Protein AF-A0A132PNS5-F1 (afdb_monomer_lite)

InterPro domains:
  IPR025736 PucR C-terminal helix-turn-helix domain [PF13556] (174-232)
  IPR042070 PucR C-terminal helix-turn-helix domain superfamily [G3DSA:1.10.10.2840] (103-236)
  IPR051448 CdaR-like transcriptional regulators [PTHR33744] (55-233)

Structure (mmCIF, N/CA/C/O backbone):
data_AF-A0A132PNS5-F1
#
_entry.id   AF-A0A132PNS5-F1
#
loop_
_atom_site.group_PDB
_atom_site.id
_atom_site.type_symbol
_atom_site.label_atom_id
_atom_site.label_alt_id
_atom_site.label_comp_id
_atom_site.label_asym_id
_atom_site.label_entity_id
_atom_site.label_seq_id
_atom_site.pdbx_PDB_ins_code
_atom_site.Cartn_x
_atom_site.Cartn_y
_atom_site.Cartn_z
_atom_site.occupancy
_atom_site.B_iso_or_equiv
_atom_site.auth_seq_id
_atom_site.auth_comp_id
_atom_site.auth_asym_id
_atom_site.auth_atom_id
_atom_site.pdbx_PDB_model_num
ATOM 1 N N . MET A 1 1 ? 5.095 -9.283 -34.198 1.00 31.88 1 MET A N 1
ATOM 2 C CA . MET A 1 1 ? 5.689 -7.929 -34.307 1.00 31.88 1 MET A CA 1
ATOM 3 C C . MET A 1 1 ? 6.730 -7.633 -33.215 1.00 31.88 1 MET A C 1
ATOM 5 O O . MET A 1 1 ? 7.670 -6.919 -33.510 1.00 31.88 1 MET A O 1
ATOM 9 N N . PHE A 1 2 ? 6.640 -8.232 -32.013 1.00 29.69 2 PHE A N 1
ATOM 10 C CA . PHE A 1 2 ? 7.643 -8.101 -30.933 1.00 29.69 2 PHE A CA 1
ATOM 11 C C . PHE A 1 2 ? 8.981 -8.838 -31.169 1.00 29.69 2 PHE A C 1
ATOM 13 O O . PHE A 1 2 ? 10.016 -8.374 -30.706 1.00 29.69 2 PHE A O 1
ATOM 20 N N . SER A 1 3 ? 8.989 -9.955 -31.909 1.00 28.39 3 SER A N 1
ATOM 21 C CA . SER A 1 3 ? 10.201 -10.773 -32.121 1.00 28.39 3 SER A CA 1
ATOM 22 C C . SER A 1 3 ? 11.300 -10.053 -32.921 1.00 28.39 3 SER A C 1
ATOM 24 O O . SER A 1 3 ? 12.454 -10.109 -32.521 1.00 28.39 3 SER A O 1
ATOM 26 N N . GLY A 1 4 ? 10.958 -9.294 -33.969 1.00 27.56 4 GLY A N 1
ATOM 27 C CA . GLY A 1 4 ? 11.960 -8.614 -34.808 1.00 27.56 4 GLY A CA 1
ATOM 28 C C . GLY A 1 4 ? 12.627 -7.385 -34.173 1.00 27.56 4 GLY A C 1
ATOM 29 O O . GLY A 1 4 ? 13.600 -6.874 -34.713 1.00 27.56 4 GLY A O 1
ATOM 30 N N . GLN A 1 5 ? 12.116 -6.888 -33.040 1.00 39.88 5 GLN A N 1
ATOM 31 C CA . GLN A 1 5 ? 12.675 -5.721 -32.338 1.00 39.88 5 GLN A CA 1
ATOM 32 C C . GLN A 1 5 ? 13.496 -6.105 -31.100 1.00 39.88 5 GLN A C 1
ATOM 34 O O . GLN A 1 5 ? 14.330 -5.320 -30.656 1.00 39.88 5 GLN A O 1
ATOM 39 N N . ILE A 1 6 ? 13.334 -7.332 -30.591 1.00 35.75 6 ILE A N 1
ATOM 40 C CA . ILE A 1 6 ? 14.266 -7.931 -29.625 1.00 35.75 6 ILE A CA 1
ATOM 41 C C . ILE A 1 6 ? 15.640 -8.126 -30.284 1.00 35.75 6 ILE A C 1
ATOM 43 O O . ILE A 1 6 ? 16.659 -7.829 -29.666 1.00 35.75 6 ILE A O 1
ATOM 47 N N . ASP A 1 7 ? 15.678 -8.486 -31.570 1.00 31.28 7 ASP A N 1
ATOM 48 C CA . ASP A 1 7 ? 16.930 -8.574 -32.332 1.00 31.28 7 ASP A CA 1
ATOM 49 C C . ASP A 1 7 ? 17.660 -7.221 -32.428 1.00 31.28 7 ASP A C 1
ATOM 51 O O . ASP A 1 7 ? 18.888 -7.176 -32.389 1.00 31.28 7 ASP A O 1
ATOM 55 N N . GLN A 1 8 ? 16.934 -6.094 -32.454 1.00 33.69 8 GLN A N 1
ATOM 56 C CA . GLN A 1 8 ? 17.533 -4.750 -32.390 1.00 33.69 8 GLN A CA 1
ATOM 57 C C . GLN A 1 8 ? 18.125 -4.421 -31.012 1.00 33.69 8 GLN A C 1
ATOM 59 O O . GLN A 1 8 ? 19.121 -3.705 -30.925 1.00 33.69 8 GLN A O 1
ATOM 64 N N . ILE A 1 9 ? 17.537 -4.957 -29.942 1.00 35.25 9 ILE A N 1
ATOM 65 C CA . ILE A 1 9 ? 18.058 -4.844 -28.577 1.00 35.25 9 ILE A CA 1
ATOM 66 C C . ILE A 1 9 ? 19.344 -5.684 -28.436 1.00 35.25 9 ILE A C 1
ATOM 68 O O . ILE A 1 9 ? 20.314 -5.224 -27.833 1.00 35.25 9 ILE A O 1
ATOM 72 N N . CYS A 1 10 ? 19.398 -6.861 -29.070 1.00 32.12 10 CYS A N 1
ATOM 73 C CA . CYS A 1 10 ? 20.598 -7.697 -29.157 1.00 32.12 10 CYS A CA 1
ATOM 74 C C . CYS A 1 10 ? 21.694 -7.113 -30.067 1.00 32.12 10 CYS A C 1
ATOM 76 O O . CYS A 1 10 ? 22.868 -7.360 -29.816 1.00 32.12 10 CYS A O 1
ATOM 78 N N . ALA A 1 11 ? 21.345 -6.325 -31.088 1.00 31.30 11 ALA A N 1
ATOM 79 C CA . ALA A 1 11 ? 22.304 -5.736 -32.030 1.00 31.30 11 ALA A CA 1
ATOM 80 C C . ALA A 1 11 ? 23.113 -4.548 -31.463 1.00 31.30 11 ALA A C 1
ATOM 82 O O . ALA A 1 11 ? 24.116 -4.159 -32.057 1.00 31.30 11 ALA A O 1
ATOM 83 N N . LEU A 1 12 ? 22.701 -3.968 -30.326 1.00 37.53 12 LEU A N 1
ATOM 84 C CA . LEU A 1 12 ? 23.391 -2.844 -29.668 1.00 37.53 12 LEU A CA 1
ATOM 85 C C . LEU A 1 12 ? 24.461 -3.275 -28.648 1.00 37.53 12 LEU A C 1
ATOM 87 O O . LEU A 1 12 ? 25.254 -2.441 -28.212 1.00 37.53 12 LEU A O 1
ATOM 91 N N . GLY A 1 13 ? 24.505 -4.556 -28.276 1.00 30.52 13 GLY A N 1
ATOM 92 C CA . GLY A 1 13 ? 25.628 -5.159 -27.561 1.00 30.52 13 GLY A CA 1
ATOM 93 C C . GLY A 1 13 ? 26.430 -5.988 -28.552 1.00 30.52 13 GLY A C 1
ATOM 94 O O . GLY A 1 13 ? 25.840 -6.815 -29.239 1.00 30.52 13 GLY A O 1
ATOM 95 N N . ASN A 1 14 ? 27.742 -5.751 -28.659 1.00 29.52 14 ASN A N 1
ATOM 96 C CA . ASN A 1 14 ? 28.638 -6.502 -29.544 1.00 29.52 14 ASN A CA 1
ATOM 97 C C . ASN A 1 14 ? 28.265 -7.989 -29.554 1.00 29.52 14 ASN A C 1
ATOM 99 O O . ASN A 1 14 ? 28.372 -8.681 -28.540 1.00 29.52 14 ASN A O 1
ATOM 103 N N . GLY A 1 15 ? 27.752 -8.432 -30.705 1.00 33.50 15 GLY A N 1
ATOM 104 C CA . GLY A 1 15 ? 27.169 -9.749 -30.877 1.00 33.50 15 GLY A CA 1
ATOM 105 C C . GLY A 1 15 ? 28.114 -10.837 -30.380 1.00 33.50 15 GLY A C 1
ATOM 106 O O . GLY A 1 15 ? 29.290 -10.841 -30.736 1.00 33.50 15 GLY A O 1
ATOM 107 N N . ARG A 1 16 ? 27.538 -11.778 -29.620 1.00 29.64 16 ARG A N 1
ATOM 108 C CA . ARG A 1 16 ? 28.154 -12.931 -28.931 1.00 29.64 16 ARG A CA 1
ATOM 109 C C . ARG A 1 16 ? 28.549 -12.673 -27.473 1.00 29.64 16 ARG A C 1
ATOM 111 O O . ARG A 1 16 ? 29.729 -12.635 -27.170 1.00 29.64 16 ARG A O 1
ATOM 118 N N . GLN A 1 17 ? 27.546 -12.612 -26.585 1.00 30.83 17 GLN A N 1
ATOM 119 C CA . GLN A 1 17 ? 27.532 -13.324 -25.280 1.00 30.83 17 GLN A CA 1
ATOM 120 C C . GLN A 1 17 ? 26.362 -12.961 -24.342 1.00 30.83 17 GLN A C 1
ATOM 122 O O . GLN A 1 17 ? 26.319 -13.441 -23.219 1.00 30.83 17 GLN A O 1
ATOM 127 N N . LEU A 1 18 ? 25.353 -12.198 -24.773 1.00 31.14 18 LEU A N 1
ATOM 128 C CA . LEU A 1 18 ? 24.193 -11.885 -23.913 1.00 31.14 18 LEU A CA 1
ATOM 129 C C . LEU A 1 18 ? 23.131 -13.002 -23.821 1.00 31.14 18 LEU A C 1
ATOM 131 O O . LEU A 1 18 ? 22.147 -12.861 -23.099 1.00 31.14 18 LEU A O 1
ATOM 135 N N . ILE A 1 19 ? 23.329 -14.131 -24.510 1.00 29.39 19 ILE A N 1
ATOM 136 C CA . ILE A 1 19 ? 22.387 -15.260 -24.542 1.00 29.39 19 ILE A CA 1
ATOM 137 C C . ILE A 1 19 ? 23.065 -16.484 -23.916 1.00 29.39 19 ILE A C 1
ATOM 139 O O . ILE A 1 19 ? 23.512 -17.399 -24.600 1.00 29.39 19 ILE A O 1
ATOM 143 N N . SER A 1 20 ? 23.203 -16.463 -22.592 1.00 22.70 20 SER A N 1
ATOM 144 C CA . SER A 1 20 ? 23.669 -17.599 -21.793 1.00 22.70 20 SER A CA 1
ATOM 145 C C . SER A 1 20 ? 22.948 -17.609 -20.437 1.00 22.70 20 SER A C 1
ATOM 147 O O . SER A 1 20 ? 23.389 -17.025 -19.452 1.00 22.70 20 SER A O 1
ATOM 149 N N . THR A 1 21 ? 21.801 -18.292 -20.416 1.00 25.34 21 THR A N 1
ATOM 150 C CA . THR A 1 21 ? 21.342 -19.203 -19.344 1.00 25.34 21 THR A CA 1
ATOM 151 C C . THR A 1 21 ? 21.117 -18.738 -17.897 1.00 25.34 21 THR A C 1
ATOM 153 O O . THR A 1 21 ? 20.955 -19.603 -17.043 1.00 25.34 21 THR A O 1
ATOM 156 N N . THR A 1 22 ? 21.021 -17.445 -17.570 1.00 25.78 22 THR A N 1
ATOM 157 C CA . THR A 1 22 ? 20.238 -16.932 -16.406 1.00 25.78 22 THR A CA 1
ATOM 158 C C . THR A 1 22 ? 20.327 -15.405 -16.352 1.00 25.78 22 THR A C 1
ATOM 160 O O . THR A 1 22 ? 21.263 -14.840 -15.788 1.00 25.78 22 THR A O 1
ATOM 163 N N . CYS A 1 23 ? 19.369 -14.697 -16.950 1.00 26.50 23 CYS A N 1
ATOM 164 C CA . CYS A 1 23 ? 19.453 -13.243 -17.080 1.00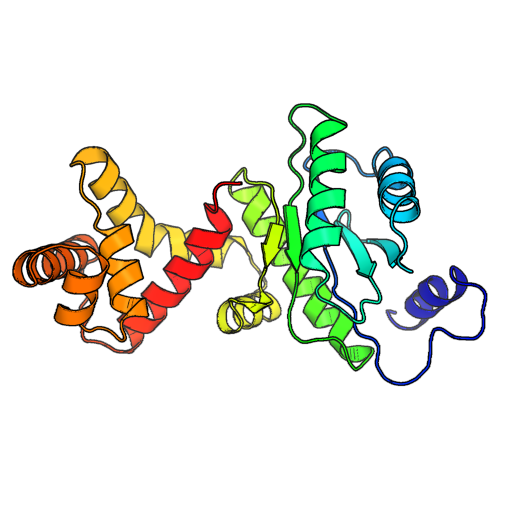 26.50 23 CYS A CA 1
ATOM 165 C C . CYS A 1 23 ? 18.912 -12.532 -15.823 1.00 26.50 23 CYS A C 1
ATOM 167 O O . CYS A 1 23 ? 17.773 -12.094 -15.784 1.00 26.50 23 CYS A O 1
ATOM 169 N N . ARG A 1 24 ? 19.729 -12.384 -14.769 1.00 28.56 24 ARG A N 1
ATOM 170 C CA . ARG A 1 24 ? 19.400 -11.578 -13.569 1.00 28.56 24 ARG A CA 1
ATOM 171 C C . ARG A 1 24 ? 19.190 -10.106 -13.932 1.00 28.56 24 ARG A C 1
ATOM 173 O O . ARG A 1 24 ? 20.102 -9.296 -13.790 1.00 28.56 24 ARG A O 1
ATOM 180 N N . SER A 1 25 ? 18.005 -9.767 -14.414 1.00 33.88 25 SER A N 1
ATOM 181 C CA . SER A 1 25 ? 17.684 -8.439 -14.915 1.00 33.88 25 SER A CA 1
ATOM 182 C C . SER A 1 25 ? 16.452 -7.886 -14.217 1.00 33.88 25 SER A C 1
ATOM 184 O O . SER A 1 25 ? 15.463 -8.585 -14.001 1.00 33.88 25 SER A O 1
ATOM 186 N N . VAL A 1 26 ? 16.554 -6.621 -13.814 1.00 33.97 26 VAL A N 1
ATOM 187 C CA . VAL A 1 26 ? 15.418 -5.805 -13.383 1.00 33.97 26 VAL A CA 1
ATOM 188 C C . VAL A 1 26 ? 15.156 -4.791 -14.476 1.00 33.97 26 VAL A C 1
ATOM 190 O O . VAL A 1 26 ? 16.106 -4.315 -15.099 1.00 33.97 26 VAL A O 1
ATOM 193 N N . VAL A 1 27 ? 13.875 -4.492 -14.694 1.00 42.28 27 VAL A N 1
ATOM 194 C CA . VAL A 1 27 ? 13.395 -3.510 -15.662 1.00 42.28 27 VAL A CA 1
ATOM 195 C C . VAL A 1 27 ? 12.979 -2.233 -14.926 1.00 42.28 27 VAL A C 1
ATOM 197 O O . VAL A 1 27 ? 11.785 -2.038 -14.702 1.00 42.28 27 VAL A O 1
ATOM 200 N N . PRO A 1 28 ? 13.896 -1.338 -14.509 1.00 41.16 28 PRO A N 1
ATOM 201 C CA . PRO A 1 28 ? 13.502 0.019 -14.172 1.00 41.16 28 PRO A CA 1
ATOM 202 C C . PRO A 1 28 ? 12.861 0.675 -15.397 1.00 41.16 28 PRO A C 1
ATOM 204 O O . PRO A 1 28 ? 13.528 1.051 -16.363 1.00 41.16 28 PRO A O 1
ATOM 207 N N . ALA A 1 29 ? 11.538 0.794 -15.345 1.0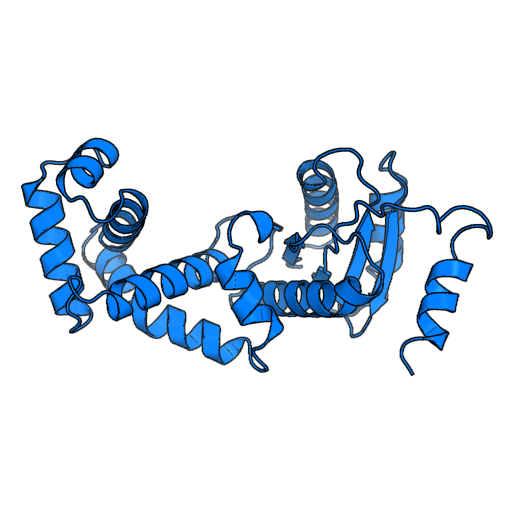0 39.66 29 ALA A N 1
ATOM 208 C CA . ALA A 1 29 ? 10.807 1.733 -16.171 1.00 39.66 29 ALA A CA 1
ATOM 209 C C . ALA A 1 29 ? 11.061 3.133 -15.600 1.00 39.66 29 ALA A C 1
ATOM 211 O O . ALA A 1 29 ? 10.885 3.297 -14.400 1.00 39.66 29 ALA A O 1
ATOM 212 N N . ALA A 1 30 ? 11.476 4.123 -16.392 1.00 42.03 30 ALA A N 1
ATOM 213 C CA . ALA A 1 30 ? 11.562 5.516 -15.952 1.00 42.03 30 ALA A CA 1
ATOM 214 C C . ALA A 1 30 ? 10.732 6.413 -16.868 1.00 42.03 30 ALA A C 1
ATOM 216 O O . ALA A 1 30 ? 10.898 6.398 -18.088 1.00 42.03 30 ALA A O 1
ATOM 217 N N . ARG A 1 31 ? 9.819 7.198 -16.298 1.00 43.69 31 ARG A N 1
ATOM 218 C CA . ARG A 1 31 ? 8.966 8.124 -17.053 1.00 43.69 31 ARG A CA 1
ATOM 219 C C . ARG A 1 31 ? 9.074 9.518 -16.440 1.00 43.69 31 ARG A C 1
ATOM 221 O O . ARG A 1 31 ? 9.103 9.655 -15.220 1.00 43.69 31 ARG A O 1
ATOM 228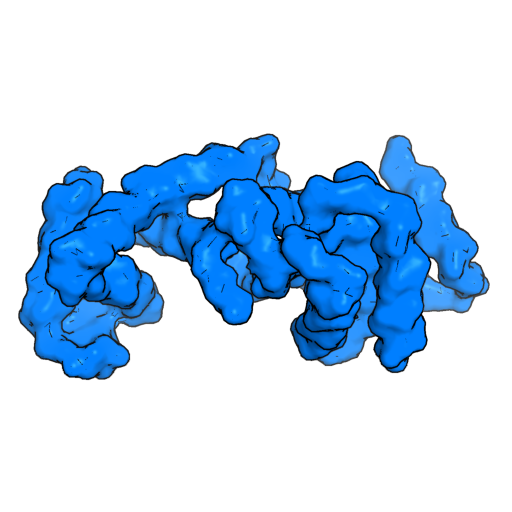 N N . ALA A 1 32 ? 9.185 10.527 -17.299 1.00 44.22 32 ALA A N 1
ATOM 229 C CA . ALA A 1 32 ? 9.287 11.938 -16.931 1.00 44.22 32 ALA A CA 1
ATOM 230 C C . ALA A 1 32 ? 8.058 12.701 -17.448 1.00 44.22 32 ALA A C 1
ATOM 232 O O . ALA A 1 32 ? 7.449 12.296 -18.441 1.00 44.22 32 ALA A O 1
ATOM 233 N N . SER A 1 33 ? 7.702 13.816 -16.802 1.00 39.62 33 SER A N 1
ATOM 234 C CA . SER A 1 33 ? 6.540 14.634 -17.190 1.00 39.62 33 SER A CA 1
ATOM 235 C C . SER A 1 33 ? 6.736 15.452 -18.483 1.00 39.62 33 SER A C 1
ATOM 237 O O . SER A 1 33 ? 5.763 15.992 -19.000 1.00 39.62 33 SER A O 1
ATOM 239 N N . MET A 1 34 ? 7.953 15.522 -19.051 1.00 40.97 34 MET A N 1
ATOM 240 C CA . MET A 1 34 ? 8.276 16.288 -20.272 1.00 40.97 34 MET A CA 1
ATOM 241 C C . MET A 1 34 ? 9.233 15.553 -21.240 1.00 40.97 34 MET A C 1
ATOM 243 O O . MET A 1 34 ? 9.978 14.664 -20.835 1.00 40.97 34 MET A O 1
ATOM 247 N N . SER A 1 35 ? 9.196 15.962 -22.521 1.00 43.62 35 SER A N 1
ATOM 248 C CA . SER A 1 35 ? 9.687 15.303 -23.760 1.00 43.62 35 SER A CA 1
ATOM 249 C C . SER A 1 35 ? 11.009 14.502 -23.720 1.00 43.62 35 SER A C 1
ATOM 251 O O . SER A 1 35 ? 11.990 14.900 -23.093 1.00 43.62 35 SER A O 1
ATOM 253 N N . SER A 1 36 ? 11.046 13.424 -24.515 1.00 45.50 36 SER A N 1
ATOM 254 C CA . SER A 1 36 ? 11.988 12.286 -24.508 1.00 45.50 36 SER A CA 1
ATOM 255 C C . SER A 1 36 ? 13.423 12.520 -25.013 1.00 45.50 36 SER A C 1
ATOM 257 O O . SER A 1 36 ? 14.316 11.742 -24.670 1.00 45.50 36 SER A O 1
ATOM 259 N N . LEU A 1 37 ? 13.684 13.555 -25.816 1.00 39.75 37 LEU A N 1
ATOM 260 C CA . LEU A 1 37 ? 14.962 13.703 -26.539 1.00 39.75 37 LEU A CA 1
ATOM 261 C C . LEU A 1 37 ? 16.151 14.117 -25.653 1.00 39.75 37 LEU A C 1
ATOM 263 O O . LEU A 1 37 ? 17.267 13.657 -25.880 1.00 39.75 37 LEU A O 1
ATOM 267 N N . ILE A 1 38 ? 15.920 14.909 -24.602 1.00 45.53 38 ILE A N 1
ATOM 268 C CA . ILE A 1 38 ? 16.980 15.459 -23.728 1.00 45.53 38 ILE A CA 1
ATOM 269 C C . ILE A 1 38 ? 17.490 14.413 -22.708 1.00 45.53 38 ILE A C 1
ATOM 271 O O . ILE A 1 38 ? 18.585 14.534 -22.165 1.00 45.53 38 ILE A O 1
ATOM 275 N N . TRP A 1 39 ? 16.722 13.345 -22.468 1.00 51.41 39 TRP A N 1
ATOM 276 C CA . TRP A 1 39 ? 16.989 12.361 -21.411 1.00 51.41 39 TRP A CA 1
ATOM 277 C C . TRP A 1 39 ? 17.909 11.207 -21.830 1.00 51.41 39 TRP A C 1
ATOM 279 O O . TRP A 1 39 ? 18.642 10.659 -21.006 1.00 51.41 39 TRP A O 1
ATOM 289 N N . SER A 1 40 ? 17.891 10.828 -23.110 1.00 50.41 40 SER A N 1
ATOM 290 C CA . SER A 1 40 ? 18.614 9.648 -23.607 1.00 50.41 40 SER A CA 1
ATOM 291 C C . SER A 1 40 ? 20.146 9.768 -23.535 1.00 50.41 40 SER A C 1
ATOM 293 O O . SER A 1 40 ? 20.824 8.748 -23.390 1.00 50.41 40 SER A O 1
ATOM 295 N N . SER A 1 41 ? 20.692 10.988 -23.603 1.00 54.88 41 SER A N 1
ATOM 296 C CA . SER A 1 41 ? 22.126 11.273 -23.458 1.00 54.88 41 SER A CA 1
ATOM 297 C C . SER A 1 41 ? 22.546 11.280 -21.988 1.00 54.88 41 SER A C 1
ATOM 299 O O . SER A 1 41 ? 23.460 10.554 -21.606 1.00 54.88 41 SER A O 1
ATOM 301 N N . GLY A 1 42 ? 21.819 12.015 -21.142 1.00 56.31 42 GLY A N 1
ATOM 302 C CA . GLY A 1 42 ? 22.126 12.130 -19.716 1.00 56.31 42 GLY A CA 1
ATOM 303 C C . GLY A 1 42 ? 21.984 10.828 -18.927 1.00 56.31 42 GLY A C 1
ATOM 304 O O . GLY A 1 42 ? 22.680 10.640 -17.931 1.00 56.31 42 GLY A O 1
ATOM 305 N N . ILE A 1 43 ? 21.125 9.907 -19.378 1.00 56.06 43 ILE A N 1
ATOM 306 C CA . ILE A 1 43 ? 20.971 8.596 -18.736 1.00 56.06 43 ILE A CA 1
ATOM 307 C C . ILE A 1 43 ? 22.020 7.605 -19.215 1.00 56.06 43 ILE A C 1
ATOM 309 O O . ILE A 1 43 ? 22.600 6.921 -18.377 1.00 56.06 43 ILE A O 1
ATOM 313 N N . ARG A 1 44 ? 22.326 7.559 -20.520 1.00 56.91 44 ARG A N 1
ATOM 314 C CA . ARG A 1 44 ? 23.457 6.753 -21.003 1.00 56.91 44 ARG A CA 1
ATOM 315 C C . ARG A 1 44 ? 24.738 7.125 -20.270 1.00 56.91 44 ARG A C 1
ATOM 317 O O . ARG A 1 44 ? 25.435 6.227 -19.834 1.00 56.91 44 ARG A O 1
ATOM 324 N N . GLU A 1 45 ? 24.964 8.414 -20.043 1.00 59.00 45 GLU A N 1
ATOM 325 C CA . GLU A 1 45 ? 26.079 8.934 -19.250 1.00 59.00 45 GLU A CA 1
ATOM 326 C C . GLU A 1 45 ? 25.985 8.555 -17.755 1.00 59.00 45 GLU A C 1
ATOM 328 O O . GLU A 1 45 ? 26.951 8.090 -17.149 1.00 59.00 45 GLU A O 1
ATOM 333 N N . ALA A 1 46 ? 24.804 8.683 -17.136 1.00 57.78 46 ALA A N 1
ATOM 334 C CA . ALA A 1 46 ? 24.610 8.300 -15.735 1.00 57.78 46 ALA A CA 1
ATOM 335 C C . ALA A 1 46 ? 24.820 6.793 -15.490 1.00 57.78 46 ALA A C 1
ATOM 337 O O . ALA A 1 46 ? 25.288 6.419 -14.408 1.00 57.78 46 ALA A O 1
ATOM 338 N N . VAL A 1 47 ? 24.482 5.963 -16.480 1.00 58.03 47 VAL A N 1
ATOM 339 C CA . VAL A 1 47 ? 24.587 4.499 -16.469 1.00 58.03 47 VAL A CA 1
ATOM 340 C C . VAL A 1 47 ? 25.978 4.029 -16.892 1.00 58.03 47 VAL A C 1
ATOM 342 O O . VAL A 1 47 ? 26.505 3.121 -16.260 1.00 58.03 47 VAL A O 1
ATOM 345 N N . SER A 1 48 ? 26.626 4.676 -17.865 1.00 56.12 48 SER A N 1
ATOM 346 C CA . SER A 1 48 ? 28.008 4.372 -18.271 1.00 56.12 48 SER A CA 1
ATOM 347 C C . SER A 1 48 ? 29.021 4.668 -17.166 1.00 56.12 48 SER A C 1
ATOM 349 O O . SER A 1 48 ? 30.080 4.057 -17.114 1.00 56.12 48 SER A O 1
ATOM 351 N N . CYS A 1 49 ? 28.695 5.578 -16.244 1.00 48.53 49 CYS A N 1
ATOM 352 C CA . CYS A 1 49 ? 29.467 5.801 -15.020 1.00 48.53 49 CYS A CA 1
ATOM 353 C C . CYS A 1 49 ? 29.193 4.763 -13.913 1.00 48.53 49 CYS A C 1
ATOM 355 O O . CYS A 1 49 ? 29.693 4.919 -12.796 1.00 48.53 49 CYS A O 1
ATOM 357 N N . SER A 1 50 ? 28.355 3.754 -14.159 1.00 54.44 50 SER A N 1
ATOM 358 C CA . SER A 1 50 ? 28.193 2.597 -13.279 1.00 54.44 50 SER A CA 1
ATOM 359 C C . SER A 1 50 ? 29.011 1.431 -13.833 1.00 54.44 50 SER A C 1
ATOM 361 O O . SER A 1 50 ? 29.073 1.227 -15.037 1.00 54.44 50 SER A O 1
ATOM 363 N N . THR A 1 51 ? 29.654 0.655 -12.965 1.00 50.41 51 THR A N 1
ATOM 364 C CA . THR A 1 51 ? 30.523 -0.476 -13.346 1.00 50.41 51 THR A CA 1
ATOM 365 C C . THR A 1 51 ? 29.767 -1.693 -13.903 1.00 50.41 51 THR A C 1
ATOM 367 O O . THR A 1 51 ? 30.337 -2.775 -13.975 1.00 50.41 51 THR A O 1
ATOM 370 N N . HIS A 1 52 ? 28.479 -1.557 -14.227 1.00 59.06 52 HIS A N 1
ATOM 371 C CA . HIS A 1 52 ? 27.595 -2.674 -14.557 1.00 59.06 52 HIS A CA 1
ATOM 372 C C . HIS A 1 52 ? 27.163 -2.610 -16.022 1.00 59.06 52 HIS A C 1
ATOM 374 O O . HIS A 1 52 ? 26.825 -1.539 -16.527 1.00 59.06 52 HIS A O 1
ATOM 380 N N . GLU A 1 53 ? 27.122 -3.768 -16.684 1.00 62.38 53 GLU A N 1
ATOM 381 C CA . GLU A 1 53 ? 26.517 -3.901 -18.008 1.00 62.38 53 GLU A CA 1
ATOM 382 C C . GLU A 1 53 ? 25.009 -3.665 -17.897 1.00 62.38 53 GLU A C 1
ATOM 384 O O . GLU A 1 53 ? 24.254 -4.474 -17.347 1.00 62.38 53 GLU A O 1
ATOM 389 N N . ALA A 1 54 ? 24.579 -2.510 -18.396 1.00 63.78 54 ALA A N 1
ATOM 390 C CA . ALA A 1 54 ? 23.188 -2.113 -18.413 1.00 63.78 54 ALA A CA 1
ATOM 391 C C . ALA A 1 54 ? 22.790 -1.680 -19.820 1.00 63.78 54 ALA A C 1
ATOM 393 O O . ALA A 1 54 ? 23.420 -0.823 -20.441 1.00 63.78 54 ALA A O 1
ATOM 394 N N . LEU A 1 55 ? 21.706 -2.266 -20.307 1.00 67.75 55 LEU A N 1
ATOM 395 C CA . LEU A 1 55 ? 21.110 -1.924 -21.584 1.00 67.75 55 LEU A CA 1
ATOM 396 C C . LEU A 1 55 ? 20.001 -0.908 -21.348 1.00 67.75 55 LEU A C 1
ATOM 398 O O . LEU A 1 55 ? 19.100 -1.153 -20.554 1.00 67.75 55 LEU A O 1
ATOM 402 N N . VAL A 1 56 ? 20.056 0.237 -22.020 1.00 68.19 56 VAL A N 1
ATOM 403 C CA . VAL A 1 56 ? 19.067 1.307 -21.847 1.00 68.19 56 VAL A CA 1
ATOM 404 C C . VAL A 1 56 ? 18.372 1.569 -23.174 1.00 68.19 56 VAL A C 1
ATOM 406 O O . VAL A 1 56 ? 19.020 1.882 -24.172 1.00 68.19 56 VAL A O 1
ATOM 409 N N . GLY A 1 57 ? 17.046 1.475 -23.170 1.00 65.00 57 GLY A N 1
ATOM 410 C CA . GLY A 1 57 ? 16.183 1.782 -24.306 1.00 65.00 57 GLY A CA 1
ATOM 411 C C . GLY A 1 57 ? 15.051 2.726 -23.914 1.00 65.00 57 GLY A C 1
ATOM 412 O O . GLY A 1 57 ? 14.730 2.887 -22.740 1.00 65.00 57 GLY A O 1
ATOM 413 N N . VAL A 1 58 ? 14.423 3.363 -24.901 1.00 63.44 58 VAL A N 1
ATOM 414 C CA . VAL A 1 58 ? 13.195 4.146 -24.705 1.00 63.44 58 VAL A CA 1
ATOM 415 C C . VAL A 1 58 ? 12.102 3.521 -25.554 1.00 63.44 58 VAL A C 1
ATOM 417 O O . VAL A 1 58 ? 12.272 3.362 -26.759 1.00 63.44 58 VAL A O 1
ATOM 420 N N . TYR A 1 59 ? 10.977 3.186 -24.932 1.00 64.38 59 TYR A N 1
ATOM 421 C CA . TYR A 1 59 ? 9.829 2.593 -25.604 1.00 64.38 59 TYR A CA 1
ATOM 422 C C . TYR A 1 59 ? 8.526 3.176 -25.048 1.00 64.38 59 TYR A C 1
ATOM 424 O O . TYR A 1 59 ? 8.346 3.290 -23.836 1.00 64.38 59 TYR A O 1
ATOM 432 N N . ALA A 1 60 ? 7.621 3.600 -25.937 1.00 65.56 60 ALA A N 1
ATOM 433 C CA . ALA A 1 60 ? 6.349 4.245 -25.582 1.00 65.56 60 ALA A CA 1
ATOM 434 C C . ALA A 1 60 ? 6.500 5.386 -24.544 1.00 65.56 60 ALA A C 1
ATOM 436 O O . ALA A 1 60 ? 5.781 5.451 -23.542 1.00 65.56 60 ALA A O 1
ATOM 437 N N . ASN A 1 61 ? 7.483 6.271 -24.765 1.00 61.78 61 ASN A N 1
ATOM 438 C CA . ASN A 1 61 ? 7.838 7.387 -23.872 1.00 61.78 61 ASN A CA 1
ATOM 439 C C . ASN A 1 61 ? 8.189 6.965 -22.429 1.00 61.78 61 ASN A C 1
ATOM 441 O O . ASN A 1 61 ? 8.119 7.764 -21.497 1.00 61.78 61 ASN A O 1
ATOM 445 N N . THR A 1 62 ? 8.548 5.696 -22.246 1.00 62.56 62 THR A N 1
ATOM 446 C CA . THR A 1 62 ? 9.029 5.136 -20.989 1.00 62.56 62 THR A CA 1
ATOM 447 C C . THR A 1 62 ? 10.421 4.589 -21.241 1.00 62.56 62 THR A C 1
ATOM 449 O O . THR A 1 62 ? 10.653 3.825 -22.177 1.00 62.56 62 THR A O 1
ATOM 452 N N . MET A 1 63 ? 11.380 5.019 -20.443 1.00 66.19 63 MET A N 1
ATOM 453 C CA . MET A 1 63 ? 12.701 4.429 -20.470 1.00 66.19 63 MET A CA 1
ATOM 454 C C . MET A 1 63 ? 12.654 3.049 -19.840 1.00 66.19 63 MET A C 1
ATOM 456 O O . MET A 1 63 ? 11.975 2.863 -18.845 1.00 66.19 63 MET A O 1
ATOM 460 N N . ILE A 1 64 ? 13.387 2.111 -20.409 1.00 69.50 64 ILE A N 1
ATOM 461 C CA . ILE A 1 64 ? 13.563 0.753 -19.921 1.00 69.50 64 ILE A CA 1
ATOM 462 C C . ILE A 1 64 ? 15.064 0.589 -19.729 1.00 69.50 64 ILE A C 1
ATOM 464 O O . ILE A 1 64 ? 15.822 0.780 -20.681 1.00 69.50 64 ILE A O 1
ATOM 468 N N . MET A 1 65 ? 15.508 0.248 -18.525 1.00 67.88 65 MET A N 1
ATOM 469 C CA . MET A 1 65 ? 16.883 -0.217 -18.328 1.00 67.88 65 MET A CA 1
ATOM 470 C C . MET A 1 65 ? 16.840 -1.706 -18.023 1.00 67.88 65 MET A C 1
ATOM 472 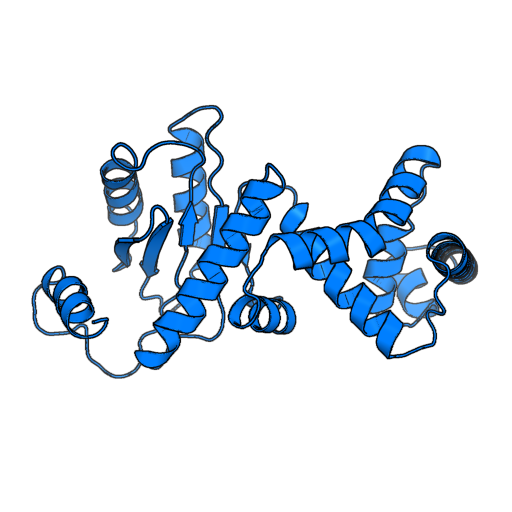O O . MET A 1 65 ? 15.949 -2.147 -17.319 1.00 67.88 65 MET A O 1
ATOM 476 N N . LEU A 1 66 ? 17.775 -2.479 -18.553 1.00 70.38 66 LEU A N 1
ATOM 477 C CA . LEU A 1 66 ? 17.997 -3.870 -18.192 1.00 70.38 66 LEU A CA 1
ATOM 478 C C . LEU A 1 66 ? 19.374 -3.920 -17.564 1.00 70.38 66 LEU A C 1
ATOM 480 O O . LEU A 1 66 ? 20.375 -3.765 -18.258 1.00 70.38 66 LEU A O 1
ATOM 484 N N . ILE A 1 67 ? 19.422 -4.058 -16.247 1.00 68.81 67 ILE A N 1
ATOM 485 C CA . ILE A 1 67 ? 20.689 -4.102 -15.518 1.00 68.81 67 ILE A CA 1
ATOM 486 C C . ILE A 1 67 ? 20.992 -5.569 -15.241 1.00 68.81 67 ILE A C 1
ATOM 488 O O . ILE A 1 67 ? 20.208 -6.224 -14.555 1.00 68.81 67 ILE A O 1
ATOM 492 N N . SER A 1 68 ? 22.105 -6.085 -15.764 1.00 64.69 68 SER A N 1
ATOM 493 C CA . SER A 1 68 ? 22.594 -7.410 -15.382 1.00 64.69 68 SER A CA 1
ATOM 494 C C . SER A 1 68 ? 23.220 -7.312 -13.990 1.00 64.69 68 SER A C 1
ATOM 496 O O . SER A 1 68 ? 24.234 -6.636 -13.806 1.00 64.69 68 SER A O 1
ATOM 498 N N . CYS A 1 69 ? 22.597 -7.925 -12.979 1.00 62.72 69 CYS A N 1
ATOM 499 C CA . CYS A 1 69 ? 23.039 -7.785 -11.588 1.00 62.72 69 CYS A CA 1
ATOM 500 C C . CYS A 1 69 ? 23.247 -9.151 -10.930 1.00 62.72 69 CYS A C 1
ATOM 502 O O . CYS A 1 69 ? 22.297 -9.896 -10.701 1.00 62.72 69 CYS A O 1
ATOM 504 N N . ALA A 1 70 ? 24.477 -9.472 -10.520 1.00 59.88 70 ALA A N 1
ATOM 505 C CA . ALA A 1 70 ? 24.702 -10.588 -9.596 1.00 59.88 70 ALA A CA 1
ATOM 506 C C . ALA A 1 70 ? 24.144 -10.297 -8.183 1.00 59.88 70 ALA A C 1
ATOM 508 O O . ALA A 1 70 ? 23.794 -11.240 -7.472 1.00 59.88 70 ALA A O 1
ATOM 509 N N . HIS A 1 71 ? 24.026 -9.009 -7.831 1.00 65.12 71 HIS A N 1
ATOM 510 C CA . HIS A 1 71 ? 23.608 -8.459 -6.536 1.00 65.12 71 HIS A CA 1
ATOM 511 C C . HIS A 1 71 ? 22.352 -7.580 -6.670 1.00 65.12 71 HIS A C 1
ATOM 513 O O . HIS A 1 71 ? 21.850 -7.380 -7.773 1.00 65.12 71 HIS A O 1
ATOM 519 N N . ASP A 1 72 ? 21.842 -7.046 -5.557 1.00 74.19 72 ASP A N 1
ATOM 520 C CA . ASP A 1 72 ? 20.654 -6.187 -5.548 1.00 74.19 72 ASP A CA 1
ATOM 521 C C . ASP A 1 72 ? 20.846 -4.904 -6.399 1.00 74.19 72 ASP A C 1
ATOM 523 O O . ASP A 1 72 ? 21.764 -4.128 -6.124 1.00 74.19 72 ASP A O 1
ATOM 527 N N . PRO A 1 73 ? 19.999 -4.643 -7.419 1.00 74.88 73 PRO A N 1
ATOM 528 C CA . PRO A 1 73 ? 20.085 -3.435 -8.247 1.00 74.88 73 PRO A CA 1
ATOM 529 C C . PRO A 1 73 ? 19.667 -2.141 -7.549 1.00 74.88 73 PRO A C 1
ATOM 531 O O . PRO A 1 73 ? 19.944 -1.061 -8.079 1.00 74.88 73 PRO A O 1
ATOM 534 N N . GLN A 1 74 ? 18.991 -2.210 -6.399 1.00 78.38 74 GLN A N 1
ATOM 535 C CA . GLN A 1 74 ? 18.422 -1.034 -5.736 1.00 78.38 74 GLN A CA 1
ATOM 536 C C . GLN A 1 74 ? 19.429 0.120 -5.533 1.00 78.38 74 GLN A C 1
ATOM 538 O O . GLN A 1 74 ? 19.099 1.248 -5.917 1.00 78.38 74 GLN A O 1
ATOM 543 N N . PRO A 1 75 ? 20.668 -0.098 -5.042 1.00 78.75 75 PRO A N 1
ATOM 544 C CA . PRO A 1 75 ? 21.634 0.988 -4.842 1.00 78.75 75 PRO A CA 1
ATOM 545 C C . PRO A 1 75 ? 22.071 1.665 -6.149 1.00 78.75 75 PRO A C 1
ATOM 547 O O . PRO A 1 75 ? 22.334 2.870 -6.179 1.00 78.75 75 PRO A O 1
ATOM 550 N N . ILE A 1 76 ? 22.149 0.899 -7.242 1.00 75.31 76 ILE A N 1
ATOM 551 C CA . ILE A 1 76 ? 22.506 1.413 -8.571 1.00 75.31 76 ILE A CA 1
ATOM 552 C C . ILE A 1 76 ? 21.375 2.304 -9.076 1.00 75.31 76 ILE A C 1
ATOM 554 O O . ILE A 1 76 ? 21.613 3.444 -9.478 1.00 75.31 76 ILE A O 1
ATOM 558 N N . VAL A 1 77 ? 20.140 1.811 -8.993 1.00 76.25 77 VAL A N 1
ATOM 559 C CA . VAL A 1 77 ? 18.954 2.534 -9.454 1.00 76.25 77 VAL A CA 1
ATOM 560 C C . VAL A 1 77 ? 18.737 3.818 -8.656 1.00 76.25 77 VAL A C 1
ATOM 562 O O . VAL A 1 77 ? 18.486 4.861 -9.253 1.00 76.25 77 VAL A O 1
ATOM 565 N N . GLN A 1 78 ? 18.933 3.797 -7.335 1.00 79.38 78 GLN A N 1
ATOM 566 C CA . GLN A 1 78 ? 18.876 5.005 -6.504 1.00 79.38 78 GLN A CA 1
ATOM 567 C C . GLN A 1 78 ? 19.918 6.051 -6.916 1.00 79.38 78 GLN A C 1
ATOM 569 O O . GLN A 1 78 ? 19.621 7.244 -6.961 1.00 79.38 78 GLN A O 1
ATOM 574 N N . ARG A 1 79 ? 21.147 5.627 -7.237 1.00 76.88 79 ARG A N 1
ATOM 575 C CA . ARG A 1 79 ? 22.206 6.540 -7.690 1.00 76.88 79 ARG A CA 1
ATOM 576 C C . ARG A 1 79 ? 21.867 7.174 -9.035 1.00 76.88 79 ARG A C 1
ATOM 578 O O . ARG A 1 79 ? 22.106 8.367 -9.217 1.00 76.88 79 ARG A O 1
ATOM 585 N N . VAL A 1 80 ? 21.328 6.384 -9.963 1.00 73.69 80 VAL A N 1
ATOM 586 C CA . VAL A 1 80 ? 20.859 6.884 -11.260 1.00 73.69 80 VAL A CA 1
ATOM 587 C C . VAL A 1 80 ? 19.724 7.879 -11.041 1.00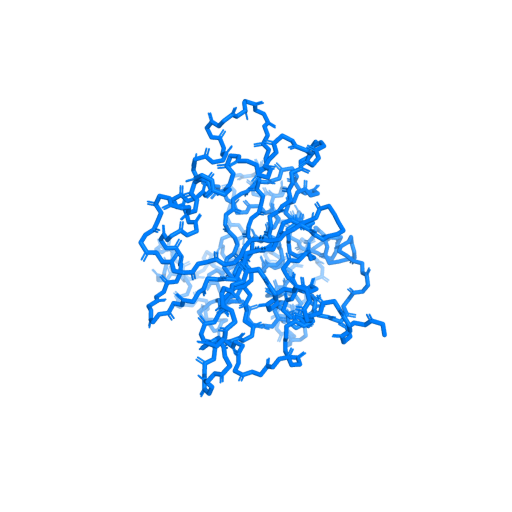 73.69 80 VAL A C 1
ATOM 589 O O . VAL A 1 80 ? 19.836 9.007 -11.500 1.00 73.69 80 VAL A O 1
ATOM 592 N N . LEU A 1 81 ? 18.702 7.525 -10.261 1.00 75.88 81 LEU A N 1
ATOM 593 C CA . LEU A 1 81 ? 17.565 8.394 -9.958 1.00 75.88 81 LEU A CA 1
ATOM 594 C C . LEU A 1 81 ? 17.996 9.755 -9.381 1.00 75.88 81 LEU A C 1
ATOM 596 O O . LEU A 1 81 ? 17.608 10.785 -9.925 1.00 75.88 81 LEU A O 1
ATOM 600 N N . LYS A 1 82 ? 18.880 9.776 -8.374 1.00 77.94 82 LYS A N 1
ATOM 601 C CA . LYS A 1 82 ? 19.396 11.031 -7.792 1.00 77.94 82 LYS A CA 1
ATOM 602 C C . LYS A 1 82 ? 20.069 11.937 -8.827 1.00 77.94 82 LYS A C 1
ATOM 604 O O . LYS A 1 82 ? 19.893 13.151 -8.800 1.00 77.94 82 LYS A O 1
ATOM 609 N N . ARG A 1 83 ? 20.832 11.356 -9.761 1.00 74.19 83 ARG A N 1
ATOM 610 C CA . ARG A 1 83 ? 21.477 12.103 -10.860 1.00 74.19 83 ARG A CA 1
ATOM 611 C C . ARG A 1 83 ? 20.472 12.648 -11.873 1.00 74.19 83 ARG A C 1
ATOM 613 O O . ARG A 1 83 ? 20.769 13.612 -12.570 1.00 74.19 83 ARG A O 1
ATOM 620 N N . LEU A 1 84 ? 19.326 11.995 -12.013 1.00 71.06 84 LEU A N 1
ATOM 621 C CA . LEU A 1 84 ? 18.266 12.401 -12.927 1.00 71.06 84 LEU A CA 1
ATOM 622 C C . LEU A 1 84 ? 17.423 13.529 -12.355 1.00 71.06 84 LEU A C 1
ATOM 624 O O . LEU A 1 84 ? 17.144 14.490 -13.067 1.00 71.06 84 LEU A O 1
ATOM 628 N N . GLU A 1 85 ? 17.110 13.454 -11.069 1.00 72.38 85 GLU A N 1
ATOM 629 C CA . GLU A 1 85 ? 16.431 14.524 -10.341 1.00 72.38 85 GLU A CA 1
ATOM 630 C C . GLU A 1 85 ? 17.287 15.801 -10.292 1.00 72.38 85 GLU A C 1
ATOM 632 O O . GLU A 1 85 ? 16.765 16.898 -10.469 1.00 72.38 85 GLU A O 1
ATOM 637 N N . SER A 1 86 ? 18.616 15.684 -10.167 1.00 71.00 86 SER A N 1
ATOM 638 C CA . SER A 1 86 ? 19.516 16.848 -10.113 1.00 71.00 86 SER A CA 1
ATOM 639 C C . SER A 1 86 ? 19.720 17.574 -11.450 1.00 71.00 86 SER A C 1
ATOM 641 O O . SER A 1 86 ? 20.300 18.656 -11.469 1.00 71.00 86 SER A O 1
ATOM 643 N N . ARG A 1 87 ? 19.322 16.984 -12.587 1.00 66.69 87 ARG A N 1
ATOM 644 C CA . ARG A 1 87 ? 19.570 17.564 -13.923 1.00 66.69 87 ARG A CA 1
ATOM 645 C C . ARG A 1 87 ? 18.536 18.608 -14.337 1.00 66.69 87 ARG A C 1
ATOM 647 O O . ARG A 1 87 ? 18.828 19.407 -15.226 1.00 66.69 87 ARG A O 1
ATOM 654 N N . LYS A 1 88 ? 17.333 18.590 -13.757 1.00 61.78 88 LYS A N 1
ATOM 655 C CA . LYS A 1 88 ? 16.280 19.546 -14.109 1.00 61.78 88 LYS A CA 1
ATOM 656 C C . LYS A 1 88 ? 15.320 19.773 -12.952 1.00 61.78 88 LYS A C 1
ATOM 658 O O . LYS A 1 88 ? 14.570 18.878 -12.565 1.00 61.78 88 LYS A O 1
ATOM 663 N N . GLU A 1 89 ? 15.304 21.007 -12.468 1.00 59.28 89 GLU A N 1
ATOM 664 C CA . GLU A 1 89 ? 14.388 21.453 -11.427 1.00 59.28 89 GLU A CA 1
ATOM 665 C C . GLU A 1 89 ? 12.927 21.241 -11.865 1.00 59.28 89 GLU A C 1
ATOM 667 O O . GLU A 1 89 ? 12.550 21.518 -13.007 1.00 59.28 89 GLU A O 1
ATOM 672 N N . GLY A 1 90 ? 12.121 20.640 -10.986 1.00 61.28 90 GLY A N 1
ATOM 673 C CA . GLY A 1 90 ? 10.712 20.317 -11.242 1.00 61.28 90 GLY A CA 1
ATOM 674 C C . GLY A 1 90 ? 10.438 19.053 -12.073 1.00 61.28 90 GLY A C 1
ATOM 675 O O . GLY A 1 90 ? 9.276 18.676 -12.226 1.00 61.28 90 GLY A O 1
ATOM 676 N N . SER A 1 91 ? 11.456 18.356 -12.594 1.00 66.19 91 SER A N 1
ATOM 677 C CA . SER A 1 91 ? 11.240 17.078 -13.289 1.00 66.19 91 SER A CA 1
ATOM 678 C C . SER A 1 91 ? 11.136 15.920 -12.299 1.00 66.19 91 SER A C 1
ATOM 680 O O . SER A 1 91 ? 12.103 15.580 -11.624 1.00 66.19 91 SER A O 1
ATOM 682 N N . ARG A 1 92 ? 9.965 15.277 -12.241 1.00 70.62 92 ARG A N 1
ATOM 683 C CA . ARG A 1 92 ? 9.757 14.055 -11.455 1.00 70.62 92 ARG A CA 1
ATOM 684 C C . ARG A 1 92 ? 10.073 12.832 -12.300 1.00 70.62 92 ARG A C 1
ATOM 686 O O . ARG A 1 92 ? 9.583 12.707 -13.423 1.00 70.62 92 ARG A O 1
ATOM 693 N N . VAL A 1 93 ? 10.873 11.933 -11.741 1.00 72.88 93 VAL A N 1
ATOM 694 C CA . VAL A 1 93 ? 11.215 10.651 -12.352 1.00 72.88 93 VAL A CA 1
ATOM 695 C C . VAL A 1 93 ? 10.756 9.560 -11.403 1.00 72.88 93 VAL A C 1
ATOM 697 O O . VAL A 1 93 ? 11.166 9.537 -10.248 1.00 72.88 93 VAL A O 1
ATOM 700 N N . ALA A 1 94 ? 9.888 8.672 -11.876 1.00 77.88 94 ALA A N 1
ATOM 701 C CA . ALA A 1 94 ? 9.499 7.475 -11.139 1.00 77.88 94 ALA A CA 1
ATOM 702 C C . ALA A 1 94 ? 10.215 6.267 -11.737 1.00 77.88 94 ALA A C 1
ATOM 704 O O . ALA A 1 94 ? 10.235 6.132 -12.960 1.00 77.88 94 ALA A O 1
ATOM 705 N N . VAL A 1 95 ? 10.764 5.398 -10.889 1.00 81.12 95 VAL A N 1
ATOM 706 C CA . VAL A 1 95 ? 11.429 4.156 -11.284 1.00 81.12 95 VAL A CA 1
ATOM 707 C C . VAL A 1 95 ? 10.823 2.971 -10.550 1.00 81.12 95 VAL A C 1
ATOM 709 O O . VAL A 1 95 ? 10.726 3.010 -9.331 1.00 81.12 95 VAL A O 1
ATOM 712 N N . ALA A 1 96 ? 10.444 1.909 -11.261 1.00 82.81 96 ALA A N 1
ATOM 713 C CA . ALA A 1 96 ? 9.892 0.695 -10.651 1.00 82.81 96 ALA A CA 1
ATOM 714 C C . ALA A 1 96 ? 10.849 -0.503 -10.772 1.00 82.81 96 ALA A C 1
ATOM 716 O O . ALA A 1 96 ? 11.246 -0.848 -11.879 1.00 82.81 96 ALA A O 1
ATOM 717 N N . LEU A 1 97 ? 11.185 -1.167 -9.662 1.00 80.88 97 LEU A N 1
ATOM 718 C CA . LEU A 1 97 ? 11.833 -2.486 -9.671 1.00 80.88 97 LEU A CA 1
ATOM 719 C C . LEU A 1 97 ? 10.747 -3.556 -9.661 1.00 80.88 97 LEU A C 1
ATOM 721 O O . LEU A 1 97 ? 9.977 -3.636 -8.706 1.00 80.88 97 LEU A O 1
ATOM 725 N N . THR A 1 98 ? 10.668 -4.370 -10.708 1.00 74.56 98 THR A N 1
ATOM 726 C CA . THR A 1 98 ? 9.586 -5.345 -10.887 1.00 74.56 98 THR A CA 1
ATOM 727 C C . THR A 1 98 ? 10.022 -6.772 -10.529 1.00 74.56 98 THR A C 1
ATOM 729 O O . THR A 1 98 ? 11.164 -7.147 -10.804 1.00 74.56 98 THR A O 1
ATOM 732 N N . PRO A 1 99 ? 9.140 -7.580 -9.910 1.00 67.12 99 PRO A N 1
ATOM 733 C CA . PRO A 1 99 ? 9.279 -9.033 -9.830 1.00 67.12 99 PRO A CA 1
ATOM 734 C C . PRO A 1 99 ? 8.549 -9.743 -10.993 1.00 67.12 99 PRO A C 1
ATOM 736 O O . PRO A 1 99 ? 7.639 -9.157 -11.584 1.00 67.12 99 PRO A O 1
ATOM 739 N N . PRO A 1 100 ? 8.818 -11.041 -11.237 1.00 60.00 100 PRO A N 1
ATOM 740 C CA . PRO A 1 100 ? 9.910 -11.847 -10.688 1.00 60.00 100 PRO A CA 1
ATOM 741 C C . PRO A 1 100 ? 11.240 -11.559 -11.399 1.00 60.00 100 PRO A C 1
ATOM 743 O O . PRO A 1 100 ? 11.290 -10.850 -12.402 1.00 60.00 100 PRO A O 1
ATOM 746 N N . ARG A 1 101 ? 12.327 -12.143 -10.883 1.00 63.56 101 ARG A N 1
ATOM 747 C CA . ARG A 1 101 ? 13.598 -12.217 -11.610 1.00 63.56 101 ARG A CA 1
ATOM 748 C C . ARG A 1 101 ? 13.344 -12.829 -12.993 1.00 63.56 101 ARG A C 1
ATOM 750 O O . ARG A 1 101 ? 12.698 -13.866 -13.098 1.00 63.56 101 ARG A O 1
ATOM 757 N N . ILE A 1 102 ? 13.833 -12.163 -14.033 1.00 66.44 102 ILE A N 1
ATOM 758 C CA . ILE A 1 102 ? 13.554 -12.539 -15.418 1.00 66.44 102 ILE A CA 1
ATOM 759 C C . ILE A 1 102 ? 14.494 -13.666 -15.843 1.00 66.44 102 ILE A C 1
ATOM 761 O O . ILE A 1 102 ? 15.573 -13.431 -16.370 1.00 66.44 102 ILE A O 1
ATOM 765 N N . ASP A 1 103 ? 14.110 -14.916 -15.622 1.00 63.62 103 ASP A N 1
ATOM 766 C CA . ASP A 1 103 ? 14.944 -16.045 -16.048 1.00 63.62 103 ASP A CA 1
ATOM 767 C C . ASP A 1 103 ? 14.671 -16.461 -17.510 1.00 63.62 103 ASP A C 1
ATOM 769 O O . ASP A 1 103 ? 15.451 -17.222 -18.088 1.00 63.62 103 ASP A O 1
ATOM 773 N N . ARG A 1 104 ? 13.612 -15.919 -18.138 1.00 65.94 104 ARG A N 1
ATOM 774 C CA . ARG A 1 104 ? 13.208 -16.203 -19.523 1.00 65.94 104 ARG A CA 1
ATOM 775 C C . ARG A 1 104 ? 12.815 -14.946 -20.293 1.00 65.94 104 ARG A C 1
ATOM 777 O O . ARG A 1 104 ? 12.342 -13.970 -19.718 1.00 65.94 104 ARG A O 1
ATOM 784 N N . ILE A 1 105 ? 12.961 -14.980 -21.620 1.00 71.25 105 ILE A N 1
ATOM 785 C CA . ILE A 1 105 ? 12.673 -13.804 -22.452 1.00 71.25 105 ILE A CA 1
ATOM 786 C C . ILE A 1 105 ? 11.175 -13.452 -22.482 1.00 71.25 105 ILE A C 1
ATOM 788 O O . ILE A 1 105 ? 10.806 -12.294 -22.655 1.00 71.25 105 ILE A O 1
ATOM 792 N N . GLU A 1 106 ? 10.307 -14.443 -22.274 1.00 72.25 106 GLU A N 1
ATOM 793 C CA . GLU A 1 106 ? 8.854 -14.260 -22.289 1.00 72.25 106 GLU A CA 1
ATOM 794 C C . GLU A 1 106 ? 8.357 -13.402 -21.110 1.00 72.25 106 GLU A C 1
ATOM 796 O O . GLU A 1 106 ? 7.389 -12.650 -21.249 1.00 72.25 106 GLU A O 1
ATOM 801 N N . ASP A 1 107 ? 9.064 -13.435 -19.976 1.00 72.56 107 ASP A N 1
ATOM 802 C CA . ASP A 1 107 ? 8.683 -12.723 -18.750 1.00 72.56 107 ASP A CA 1
ATOM 803 C C . ASP A 1 107 ? 8.950 -11.208 -18.831 1.00 72.56 107 ASP A C 1
ATOM 805 O O . ASP A 1 107 ? 8.439 -10.432 -18.011 1.00 72.56 107 ASP A O 1
ATOM 809 N N . TYR A 1 108 ? 9.712 -10.757 -19.839 1.00 74.19 108 TYR A N 1
ATOM 810 C CA . TYR A 1 108 ? 10.013 -9.339 -20.052 1.00 74.19 108 TYR A CA 1
ATOM 811 C C . TYR A 1 108 ? 8.765 -8.512 -20.321 1.00 74.19 108 TYR A C 1
ATOM 813 O O . TYR A 1 108 ? 8.663 -7.395 -19.819 1.00 74.19 108 TYR A O 1
ATOM 821 N N . ALA A 1 109 ? 7.817 -9.027 -21.107 1.00 75.56 109 ALA A N 1
ATOM 822 C CA . ALA A 1 109 ? 6.632 -8.260 -21.483 1.00 75.56 109 ALA A CA 1
ATOM 823 C C . ALA A 1 109 ? 5.764 -7.939 -20.255 1.00 75.56 109 ALA A C 1
ATOM 825 O O . ALA A 1 109 ? 5.344 -6.794 -20.076 1.00 75.56 109 ALA A O 1
ATOM 826 N N . ALA A 1 110 ? 5.552 -8.925 -19.378 1.00 75.00 110 ALA A N 1
ATOM 827 C CA . ALA A 1 110 ? 4.790 -8.754 -18.142 1.00 75.00 110 ALA A CA 1
ATOM 828 C C . ALA A 1 110 ? 5.508 -7.823 -17.148 1.00 75.00 110 ALA A C 1
ATOM 830 O O . ALA A 1 110 ? 4.883 -6.924 -16.578 1.00 75.00 110 ALA A O 1
ATOM 831 N N . ASN A 1 111 ? 6.828 -7.975 -16.988 1.00 76.31 111 ASN A N 1
ATOM 832 C CA . ASN A 1 111 ? 7.640 -7.085 -16.152 1.00 76.31 111 ASN A CA 1
ATOM 833 C C . ASN A 1 111 ? 7.620 -5.643 -16.672 1.00 76.31 111 ASN A C 1
ATOM 835 O O . ASN A 1 111 ? 7.381 -4.710 -15.907 1.00 76.31 111 ASN A O 1
ATOM 839 N N . TYR A 1 112 ? 7.787 -5.457 -17.982 1.00 77.06 112 TYR A N 1
ATOM 840 C CA . TYR A 1 112 ? 7.700 -4.149 -18.624 1.00 77.06 112 TYR A CA 1
ATOM 841 C C . TYR A 1 112 ? 6.344 -3.481 -18.362 1.00 77.06 112 TYR A C 1
ATOM 843 O O . TYR A 1 112 ? 6.301 -2.340 -17.903 1.00 77.06 112 TYR A O 1
ATOM 851 N N . GLN A 1 113 ? 5.236 -4.191 -18.601 1.00 77.44 113 GLN A N 1
ATOM 852 C CA . GLN A 1 113 ? 3.892 -3.652 -18.364 1.00 77.44 113 GLN A CA 1
ATOM 853 C C . GLN A 1 113 ? 3.683 -3.264 -16.900 1.00 77.44 113 GLN A C 1
ATOM 855 O O . GLN A 1 113 ? 3.157 -2.185 -16.623 1.00 77.44 113 GLN A O 1
ATOM 860 N N . THR A 1 114 ? 4.147 -4.106 -15.975 1.00 78.88 114 THR A N 1
ATOM 861 C CA . THR A 1 114 ? 4.101 -3.831 -14.536 1.00 78.88 114 THR A CA 1
ATOM 862 C C . THR A 1 114 ? 4.852 -2.543 -14.215 1.00 78.88 114 THR A C 1
ATOM 864 O O . THR A 1 114 ? 4.272 -1.628 -13.637 1.00 78.88 114 THR A O 1
ATOM 867 N N . GLY A 1 115 ? 6.108 -2.423 -14.655 1.00 79.56 115 GLY A N 1
ATOM 868 C CA . GLY A 1 115 ? 6.947 -1.258 -14.372 1.00 79.56 115 GLY A CA 1
ATOM 869 C C . GLY A 1 115 ? 6.375 0.038 -14.949 1.00 79.56 115 GLY A C 1
ATOM 870 O O . GLY A 1 115 ? 6.344 1.070 -14.273 1.00 79.56 115 GLY A O 1
ATOM 871 N N . VAL A 1 116 ? 5.847 -0.005 -16.175 1.00 78.12 116 VAL A N 1
ATOM 872 C CA . VAL A 1 116 ? 5.162 1.144 -16.791 1.00 78.12 116 VAL A CA 1
ATOM 873 C C . VAL A 1 116 ? 3.946 1.561 -15.972 1.00 78.12 116 VAL A C 1
ATOM 875 O O . VAL A 1 116 ? 3.782 2.744 -15.688 1.00 78.12 116 VAL A O 1
ATOM 878 N N . ARG A 1 117 ? 3.097 0.616 -15.563 1.00 80.62 117 ARG A N 1
ATOM 879 C CA . ARG A 1 117 ? 1.868 0.928 -14.819 1.00 80.62 117 ARG A CA 1
ATOM 880 C C . ARG A 1 117 ? 2.169 1.461 -13.419 1.00 80.62 117 ARG A C 1
ATOM 882 O O . ARG A 1 117 ? 1.544 2.429 -12.998 1.00 80.62 117 ARG A O 1
ATOM 889 N N . THR A 1 118 ? 3.171 0.914 -12.731 1.00 81.94 118 THR A N 1
ATOM 890 C CA . THR A 1 118 ? 3.642 1.438 -11.437 1.00 81.94 118 THR A CA 1
ATOM 891 C C . THR A 1 118 ? 4.142 2.871 -11.550 1.00 81.94 118 THR A C 1
ATOM 893 O O . THR A 1 118 ? 3.777 3.725 -10.745 1.00 81.94 118 THR A O 1
ATOM 896 N N . THR A 1 119 ? 4.971 3.155 -12.554 1.00 79.38 119 THR A N 1
ATOM 897 C CA . THR A 1 119 ? 5.519 4.504 -12.746 1.00 79.38 119 THR A CA 1
ATOM 898 C C . THR A 1 119 ? 4.449 5.498 -13.179 1.00 79.38 119 THR A C 1
ATOM 900 O O . THR A 1 119 ? 4.463 6.634 -12.716 1.00 79.38 119 THR A O 1
ATOM 903 N N . GLN A 1 120 ? 3.478 5.077 -13.995 1.00 78.12 120 GLN A N 1
ATOM 904 C CA . GLN A 1 120 ? 2.304 5.885 -14.332 1.00 78.12 120 GLN A CA 1
ATOM 905 C C . GLN A 1 120 ? 1.483 6.241 -13.091 1.00 78.12 120 GLN A C 1
ATOM 907 O O . GLN A 1 120 ? 1.229 7.423 -12.878 1.00 78.12 120 GLN A O 1
ATOM 912 N N . LEU A 1 121 ? 1.135 5.254 -12.255 1.00 80.00 121 LEU A N 1
ATOM 913 C CA . LEU A 1 121 ? 0.427 5.482 -10.990 1.00 80.00 121 LEU A CA 1
ATOM 914 C C . LEU A 1 121 ? 1.148 6.505 -10.117 1.00 80.00 121 LEU A C 1
ATOM 916 O O . LEU A 1 121 ? 0.536 7.446 -9.619 1.00 80.00 121 LEU A O 1
ATOM 920 N N . ARG A 1 122 ? 2.465 6.339 -9.966 1.00 83.00 122 ARG A N 1
ATOM 921 C CA . ARG A 1 122 ? 3.273 7.235 -9.146 1.00 83.00 122 ARG A CA 1
ATOM 922 C C . ARG A 1 122 ? 3.261 8.670 -9.669 1.00 83.00 122 ARG A C 1
ATOM 924 O O . ARG A 1 122 ? 3.087 9.602 -8.892 1.00 83.00 122 ARG A O 1
ATOM 931 N N . LEU A 1 123 ? 3.436 8.847 -10.976 1.00 77.31 123 LEU A N 1
ATOM 932 C CA . LEU A 1 123 ? 3.455 10.171 -11.599 1.00 77.31 123 LEU A CA 1
ATOM 933 C C . LEU A 1 123 ? 2.075 10.842 -11.581 1.00 77.31 123 LEU A C 1
ATOM 935 O O . LEU A 1 123 ? 2.005 12.058 -11.439 1.00 77.31 123 LEU A O 1
ATOM 939 N N . MET A 1 124 ? 0.987 10.071 -11.695 1.00 79.25 124 MET A N 1
ATOM 940 C CA . MET A 1 124 ? -0.395 10.566 -11.574 1.00 79.25 124 MET A CA 1
ATOM 941 C C . MET A 1 124 ? -0.721 11.098 -10.176 1.00 79.25 124 MET A C 1
ATOM 943 O O . MET A 1 124 ? -1.585 11.962 -10.042 1.00 79.25 124 MET A O 1
ATOM 947 N N . ALA A 1 125 ? -0.043 10.580 -9.151 1.00 77.69 125 ALA A N 1
ATOM 948 C CA . ALA A 1 125 ? -0.108 11.072 -7.778 1.00 77.69 125 ALA A CA 1
ATOM 949 C C . ALA A 1 125 ? 0.874 12.225 -7.517 1.00 77.69 125 ALA A C 1
ATOM 951 O O . ALA A 1 125 ? 1.237 12.481 -6.372 1.00 77.69 125 ALA A O 1
ATOM 952 N N . ASP A 1 126 ? 1.367 12.881 -8.573 1.00 76.12 126 ASP A N 1
ATOM 953 C CA . ASP A 1 126 ? 2.357 13.947 -8.462 1.00 76.12 126 ASP A CA 1
ATOM 954 C C . ASP A 1 126 ? 3.644 13.513 -7.719 1.00 76.12 126 ASP A C 1
ATOM 956 O O . ASP A 1 126 ? 4.371 14.321 -7.140 1.00 76.12 126 ASP A O 1
ATOM 960 N N . GLY A 1 127 ? 3.966 12.217 -7.760 1.00 74.31 127 GLY A N 1
ATOM 961 C CA . GLY A 1 127 ? 5.130 11.625 -7.111 1.00 74.31 127 GLY A CA 1
ATOM 962 C C . GLY A 1 127 ? 6.279 11.312 -8.075 1.00 74.31 127 GLY A C 1
ATOM 963 O O . GLY A 1 127 ? 6.090 11.133 -9.275 1.00 74.31 127 GLY A O 1
ATOM 964 N N . GLY A 1 128 ? 7.496 11.212 -7.537 1.00 80.19 128 GLY A N 1
ATOM 965 C CA . GLY A 1 128 ? 8.678 10.620 -8.188 1.00 80.19 128 GLY A CA 1
ATOM 966 C C . GLY A 1 128 ? 9.270 9.519 -7.305 1.00 80.19 128 GLY A C 1
ATOM 967 O O . GLY A 1 128 ? 8.626 9.108 -6.342 1.00 80.19 128 GLY A O 1
ATOM 968 N N . GLY A 1 129 ? 10.474 9.036 -7.580 1.00 80.19 129 GLY A N 1
ATOM 969 C CA . GLY A 1 129 ? 11.160 8.119 -6.670 1.00 80.19 129 GLY A CA 1
ATOM 970 C C . GLY A 1 129 ? 11.281 6.681 -7.160 1.00 80.19 129 GLY A C 1
ATOM 971 O O . GLY A 1 129 ? 10.863 6.330 -8.262 1.00 80.19 129 GLY A O 1
ATOM 972 N N . LEU A 1 130 ? 11.853 5.838 -6.302 1.00 81.12 130 LEU A N 1
ATOM 973 C CA . LEU A 1 130 ? 11.992 4.404 -6.525 1.00 81.12 130 LEU A CA 1
ATOM 974 C C . LEU A 1 130 ? 10.843 3.638 -5.861 1.00 81.12 130 LEU A C 1
ATOM 976 O O . LEU A 1 130 ? 10.636 3.760 -4.658 1.00 81.12 130 LEU A O 1
ATOM 980 N N . ILE A 1 131 ? 10.159 2.796 -6.631 1.00 83.19 131 ILE A N 1
ATOM 981 C CA . ILE A 1 131 ? 9.154 1.849 -6.158 1.00 83.19 131 ILE A CA 1
ATOM 982 C C . ILE A 1 131 ? 9.733 0.449 -6.303 1.00 83.19 131 ILE A C 1
ATOM 984 O O . ILE A 1 131 ? 9.952 -0.023 -7.418 1.00 83.19 131 ILE A O 1
ATOM 988 N N . ASP A 1 132 ? 9.973 -0.232 -5.190 1.00 82.00 132 ASP A N 1
ATOM 989 C CA . ASP A 1 132 ? 10.402 -1.626 -5.214 1.00 82.00 132 ASP A CA 1
ATOM 990 C C . ASP A 1 132 ? 9.195 -2.558 -5.082 1.00 82.00 132 ASP A C 1
ATOM 992 O O . ASP A 1 132 ? 8.704 -2.798 -3.985 1.00 82.00 132 ASP A O 1
ATOM 996 N N . LEU A 1 133 ? 8.701 -3.093 -6.201 1.00 75.69 133 LEU A N 1
ATOM 997 C CA . LEU A 1 133 ? 7.576 -4.030 -6.187 1.00 75.69 133 LEU A CA 1
ATOM 998 C C . LEU A 1 133 ? 7.969 -5.442 -5.755 1.00 75.69 133 LEU A C 1
ATOM 1000 O O . LEU A 1 133 ? 7.084 -6.274 -5.556 1.00 75.69 133 LEU A O 1
ATOM 1004 N N . ARG A 1 134 ? 9.261 -5.747 -5.584 1.00 75.44 134 ARG A N 1
ATOM 1005 C CA . ARG A 1 134 ? 9.694 -7.068 -5.096 1.00 75.44 134 ARG A CA 1
ATOM 1006 C C . ARG A 1 134 ? 9.197 -7.331 -3.672 1.00 75.44 134 ARG A C 1
ATOM 1008 O O . ARG A 1 134 ? 9.035 -8.484 -3.290 1.00 75.44 134 ARG A O 1
ATOM 1015 N N . THR A 1 135 ? 8.904 -6.273 -2.916 1.00 72.25 135 THR A N 1
ATOM 1016 C CA . THR A 1 135 ? 8.300 -6.340 -1.578 1.00 72.25 135 THR A CA 1
ATOM 1017 C C . THR A 1 135 ? 6.763 -6.367 -1.611 1.00 72.25 135 THR A C 1
ATOM 1019 O O . THR A 1 135 ? 6.142 -6.593 -0.575 1.00 72.25 135 THR A O 1
ATOM 1022 N N . LEU A 1 136 ? 6.140 -6.197 -2.789 1.00 72.00 136 LEU A N 1
ATOM 1023 C CA . LEU A 1 136 ? 4.687 -6.090 -2.997 1.00 72.00 136 LEU A CA 1
ATOM 1024 C C . LEU A 1 136 ? 4.170 -7.038 -4.116 1.00 72.00 136 LEU A C 1
ATOM 1026 O O . LEU A 1 136 ? 3.566 -6.578 -5.092 1.00 72.00 136 LEU A O 1
ATOM 1030 N N . PRO A 1 137 ? 4.358 -8.369 -4.004 1.00 67.38 137 PRO A N 1
ATOM 1031 C CA . PRO A 1 137 ? 4.108 -9.318 -5.098 1.00 67.38 137 PRO A CA 1
ATOM 1032 C C . PRO A 1 137 ? 2.632 -9.468 -5.509 1.00 67.38 137 PRO A C 1
ATOM 1034 O O . PRO A 1 137 ? 2.338 -9.740 -6.668 1.00 67.38 137 PRO A O 1
ATOM 1037 N N . LEU A 1 138 ? 1.670 -9.275 -4.599 1.00 70.38 138 LEU A N 1
ATOM 1038 C CA . LEU A 1 138 ? 0.246 -9.279 -4.981 1.00 70.38 138 LEU A CA 1
ATOM 1039 C C . LEU A 1 138 ? -0.134 -8.015 -5.759 1.00 70.38 138 LEU A C 1
ATOM 1041 O O . LEU A 1 138 ? -0.913 -8.067 -6.709 1.00 70.38 138 LEU A O 1
ATOM 1045 N N . THR A 1 139 ? 0.456 -6.880 -5.389 1.00 69.44 139 THR A N 1
ATOM 1046 C CA . THR A 1 139 ? 0.230 -5.604 -6.069 1.00 69.44 139 THR A CA 1
ATOM 1047 C C . THR A 1 139 ? 0.798 -5.637 -7.486 1.00 69.44 139 THR A C 1
ATOM 1049 O O . THR A 1 139 ? 0.157 -5.136 -8.409 1.00 69.44 139 THR A O 1
ATOM 1052 N N . SER A 1 140 ? 1.953 -6.281 -7.698 1.00 66.94 140 SER A N 1
ATOM 1053 C CA . SER A 1 140 ? 2.499 -6.461 -9.047 1.00 66.94 140 SER A CA 1
ATOM 1054 C C . SER A 1 140 ? 1.581 -7.311 -9.934 1.00 66.94 140 SER A C 1
ATOM 1056 O O . SER A 1 140 ? 1.356 -6.935 -11.079 1.00 66.94 140 SER A O 1
ATOM 1058 N N . LEU A 1 141 ? 0.968 -8.384 -9.415 1.00 66.25 141 LEU A N 1
ATOM 1059 C CA . LEU A 1 141 ? 0.010 -9.204 -10.176 1.00 66.25 141 LEU A CA 1
ATOM 1060 C C . LEU A 1 141 ? -1.223 -8.414 -10.629 1.00 66.25 141 LEU A C 1
ATOM 1062 O O . LEU A 1 141 ? -1.665 -8.558 -11.772 1.00 66.25 141 LEU A O 1
ATOM 1066 N N . LEU A 1 142 ? -1.760 -7.550 -9.764 1.00 71.38 142 LEU A N 1
ATOM 1067 C CA . LEU A 1 142 ? -2.857 -6.658 -10.143 1.00 71.38 142 LEU A CA 1
ATOM 1068 C C . LEU A 1 142 ? -2.428 -5.725 -11.276 1.00 71.38 142 LEU A C 1
ATOM 1070 O O . LEU A 1 142 ? -3.185 -5.528 -12.225 1.00 71.38 142 LEU A O 1
ATOM 1074 N N . LEU A 1 143 ? -1.199 -5.211 -11.222 1.00 71.19 143 LEU A N 1
ATOM 1075 C CA . LEU A 1 143 ? -0.637 -4.334 -12.244 1.00 71.19 143 LEU A CA 1
ATOM 1076 C C . LEU A 1 143 ? -0.292 -5.048 -13.552 1.00 71.19 143 LEU A C 1
ATOM 1078 O O . LEU A 1 143 ? -0.229 -4.366 -14.562 1.00 71.19 143 LEU A O 1
ATOM 1082 N N . VAL A 1 144 ? -0.116 -6.372 -13.597 1.00 68.94 144 VAL A N 1
ATOM 1083 C CA . VAL A 1 144 ? 0.067 -7.129 -14.859 1.00 68.94 144 VAL A CA 1
ATOM 1084 C C . VAL A 1 144 ? -1.245 -7.246 -15.642 1.00 68.94 144 VAL A C 1
ATOM 1086 O O . VAL A 1 144 ? -1.244 -7.174 -16.871 1.00 68.94 144 VAL A O 1
ATOM 1089 N N . ASN A 1 145 ? -2.379 -7.361 -14.950 1.00 63.28 145 ASN A N 1
ATOM 1090 C CA . ASN A 1 145 ? -3.663 -7.701 -15.575 1.00 63.28 145 ASN A CA 1
ATOM 1091 C C . ASN A 1 145 ? -4.641 -6.526 -15.710 1.00 63.28 145 ASN A C 1
ATOM 1093 O O . ASN A 1 145 ? -5.623 -6.626 -16.443 1.00 63.28 145 ASN A O 1
ATOM 1097 N N . SER A 1 146 ? -4.398 -5.406 -15.030 1.00 57.44 146 SER A N 1
ATOM 1098 C CA . SER A 1 146 ? -5.297 -4.250 -15.076 1.00 57.44 146 SER A CA 1
ATOM 1099 C C . SER A 1 146 ? -4.992 -3.333 -16.262 1.00 57.44 146 SER A C 1
ATOM 1101 O O . SER A 1 146 ? -3.874 -2.865 -16.457 1.00 57.44 146 SER A O 1
ATOM 1103 N N . THR A 1 147 ? -6.011 -3.035 -17.066 1.00 58.03 147 THR A N 1
ATOM 1104 C CA . THR A 1 147 ? -5.911 -2.083 -18.180 1.00 58.03 147 THR A CA 1
ATOM 1105 C C . THR A 1 147 ? -5.885 -0.623 -17.728 1.00 58.03 147 THR A C 1
ATOM 1107 O O . THR A 1 147 ? -5.550 0.230 -18.546 1.00 58.03 147 THR A O 1
ATOM 1110 N N . VAL A 1 148 ? -6.190 -0.302 -16.461 1.00 62.56 148 VAL A N 1
ATOM 1111 C CA . VAL A 1 148 ? -6.339 1.098 -16.035 1.00 62.56 148 VAL A CA 1
ATOM 1112 C C . VAL A 1 148 ? -5.743 1.363 -14.640 1.00 62.56 148 VAL A C 1
ATOM 1114 O O . VAL A 1 148 ? -6.398 1.094 -13.632 1.00 62.56 148 VAL A O 1
ATOM 1117 N N . PRO A 1 149 ? -4.536 1.959 -14.565 1.00 68.75 149 PRO A N 1
ATOM 1118 C CA . PRO A 1 149 ? -3.980 2.580 -13.358 1.00 68.75 149 PRO A CA 1
ATOM 1119 C C . PRO A 1 149 ? -4.999 3.397 -12.537 1.00 68.75 149 PRO A C 1
ATOM 1121 O O . PRO A 1 149 ? -5.082 3.244 -11.321 1.00 68.75 149 PRO A O 1
ATOM 1124 N N . ASP A 1 150 ? -5.862 4.185 -13.184 1.00 74.38 150 ASP A N 1
ATOM 1125 C CA . ASP A 1 150 ? -6.853 5.016 -12.483 1.00 74.38 150 ASP A CA 1
ATOM 1126 C C . ASP A 1 150 ? -7.855 4.225 -11.631 1.00 74.38 150 ASP A C 1
ATOM 1128 O O . ASP A 1 150 ? -8.324 4.733 -10.615 1.00 74.38 150 ASP A O 1
ATOM 1132 N N . GLN A 1 151 ? -8.191 2.983 -11.998 1.00 79.50 151 GLN A N 1
ATOM 1133 C CA . GLN A 1 151 ? -9.111 2.168 -11.195 1.00 79.50 151 GLN A CA 1
ATOM 1134 C C . GLN A 1 151 ? -8.478 1.759 -9.865 1.00 79.50 151 GLN A C 1
ATOM 1136 O O . GLN A 1 151 ? -9.124 1.855 -8.825 1.00 79.50 151 GLN A O 1
ATOM 1141 N N . LEU A 1 152 ? -7.204 1.353 -9.890 1.00 81.00 152 LEU A N 1
ATOM 1142 C CA . LEU A 1 152 ? -6.457 1.018 -8.677 1.00 81.00 152 LEU A CA 1
ATOM 1143 C C . LEU A 1 152 ? -6.259 2.248 -7.794 1.00 81.00 152 LEU A C 1
ATOM 1145 O O . LEU A 1 152 ? -6.422 2.158 -6.579 1.00 81.00 152 LEU A O 1
ATOM 1149 N N . ARG A 1 153 ? -5.965 3.401 -8.407 1.00 83.62 153 ARG A N 1
ATOM 1150 C CA . ARG A 1 153 ? -5.875 4.677 -7.696 1.00 83.62 153 ARG A CA 1
ATOM 1151 C C . ARG A 1 153 ? -7.181 5.000 -6.967 1.00 83.62 153 ARG A C 1
ATOM 1153 O O . ARG A 1 153 ? -7.162 5.156 -5.751 1.00 83.62 153 ARG A O 1
ATOM 1160 N N . ARG A 1 154 ? -8.308 5.020 -7.687 1.00 85.38 154 ARG A N 1
ATOM 1161 C CA . ARG A 1 154 ? -9.632 5.314 -7.112 1.00 85.38 154 ARG A CA 1
ATOM 1162 C C . ARG A 1 154 ? -10.028 4.323 -6.023 1.00 85.38 154 ARG A C 1
ATOM 1164 O O . ARG A 1 154 ? -10.614 4.719 -5.024 1.00 85.38 154 ARG A O 1
ATOM 1171 N N . PHE A 1 155 ? -9.701 3.044 -6.205 1.00 88.06 155 PHE A N 1
ATOM 1172 C CA . PHE A 1 155 ? -9.924 2.012 -5.196 1.00 88.06 155 PHE A CA 1
ATOM 1173 C C . PHE A 1 155 ? -9.162 2.308 -3.895 1.00 88.06 155 PHE A C 1
ATOM 1175 O O . PHE A 1 155 ? -9.743 2.240 -2.812 1.00 88.06 155 PHE A O 1
ATOM 1182 N N . ALA A 1 156 ? -7.881 2.674 -3.994 1.00 90.38 156 ALA A N 1
ATOM 1183 C CA . ALA A 1 156 ? -7.071 3.033 -2.834 1.00 90.38 156 ALA A CA 1
ATOM 1184 C C . ALA A 1 156 ? -7.566 4.321 -2.161 1.00 90.38 156 ALA A C 1
ATOM 1186 O O . ALA A 1 156 ? -7.733 4.343 -0.942 1.00 90.38 156 ALA A O 1
ATOM 1187 N N . GLU A 1 157 ? -7.856 5.362 -2.948 1.00 91.19 157 GLU A N 1
ATOM 1188 C CA . GLU A 1 157 ? -8.428 6.628 -2.469 1.00 91.19 157 GLU A CA 1
ATOM 1189 C C . GLU A 1 157 ? -9.735 6.386 -1.705 1.00 91.19 157 GLU A C 1
ATOM 1191 O O . GLU A 1 157 ? -9.858 6.781 -0.550 1.00 91.19 157 GLU A O 1
ATOM 1196 N N . GLN A 1 158 ? -10.662 5.608 -2.267 1.00 92.69 158 GLN A N 1
ATOM 1197 C CA . GLN A 1 158 ? -11.946 5.310 -1.632 1.00 92.69 158 GLN A CA 1
ATOM 1198 C C . GLN A 1 158 ? -11.816 4.651 -0.246 1.00 92.69 158 GLN A C 1
ATOM 1200 O O . GLN A 1 158 ? -12.674 4.862 0.614 1.00 92.69 158 GLN A O 1
ATOM 1205 N N . LEU A 1 159 ? -10.782 3.835 -0.025 1.00 93.75 159 LEU A N 1
ATOM 1206 C CA . LEU A 1 159 ? -10.618 3.060 1.208 1.00 93.75 159 LEU A CA 1
ATOM 1207 C C . LEU A 1 159 ? -9.668 3.698 2.228 1.00 93.75 159 LEU A C 1
ATOM 1209 O O . LEU A 1 159 ? -9.821 3.442 3.422 1.00 93.75 159 LEU A O 1
ATOM 1213 N N . VAL A 1 160 ? -8.698 4.506 1.794 1.00 95.12 160 VAL A N 1
ATOM 1214 C CA . VAL A 1 160 ? -7.655 5.054 2.680 1.00 95.12 160 VAL A CA 1
ATOM 1215 C C . VAL A 1 160 ? -7.810 6.559 2.901 1.00 95.12 160 VAL A C 1
ATOM 1217 O O . VAL A 1 160 ? -7.619 7.024 4.026 1.00 95.12 160 VAL A O 1
ATOM 1220 N N . GLU A 1 161 ? -8.242 7.322 1.895 1.00 94.25 161 GLU A N 1
ATOM 1221 C CA . GLU A 1 161 ? -8.390 8.781 1.997 1.00 94.25 161 GLU A CA 1
ATOM 1222 C C . GLU A 1 161 ? -9.352 9.237 3.113 1.00 94.25 161 GLU A C 1
ATOM 1224 O O . GLU A 1 161 ? -9.033 10.216 3.795 1.00 94.25 161 GLU A O 1
ATOM 1229 N N . PRO A 1 162 ? -10.479 8.546 3.407 1.00 96.00 162 PRO A N 1
ATOM 1230 C CA . PRO A 1 162 ? -11.332 8.910 4.540 1.00 96.00 162 PRO A CA 1
ATOM 1231 C C . PRO A 1 162 ? -10.621 8.816 5.896 1.00 96.00 162 PRO A C 1
ATOM 1233 O O . PRO A 1 162 ? -10.912 9.606 6.800 1.00 96.00 162 PRO A O 1
ATOM 1236 N N . LEU A 1 163 ? -9.700 7.856 6.044 1.00 95.94 163 LEU A N 1
ATOM 1237 C CA . LEU A 1 163 ? -8.902 7.675 7.257 1.00 95.94 163 LEU A CA 1
ATOM 1238 C C . LEU A 1 163 ? -7.811 8.741 7.348 1.00 95.94 163 LEU A C 1
ATOM 1240 O O . LEU A 1 163 ? -7.699 9.392 8.382 1.00 95.94 163 LEU A O 1
ATOM 1244 N N . GLU A 1 164 ? -7.085 8.978 6.254 1.00 94.25 164 GLU A N 1
ATOM 1245 C CA . GLU A 1 164 ? -6.060 10.026 6.164 1.00 94.25 164 GLU A CA 1
ATOM 1246 C C . GLU A 1 164 ? -6.662 11.413 6.457 1.00 94.25 164 GLU A C 1
ATOM 1248 O O . GLU A 1 164 ? -6.159 12.173 7.282 1.00 94.25 164 GLU A O 1
ATOM 1253 N N . SER A 1 165 ? -7.821 11.714 5.866 1.00 93.25 165 SER A N 1
ATOM 1254 C CA . SER A 1 165 ? -8.561 12.958 6.105 1.00 93.25 165 SER A CA 1
ATOM 1255 C C . SER A 1 165 ? -9.042 13.095 7.550 1.00 93.25 165 SER A C 1
ATOM 1257 O O . SER A 1 165 ? -9.257 14.207 8.039 1.00 93.25 165 SER A O 1
ATOM 1259 N N . HIS A 1 166 ? -9.316 11.984 8.236 1.00 94.12 166 HIS A N 1
ATOM 1260 C CA . HIS A 1 166 ? -9.656 12.008 9.657 1.00 94.12 166 HIS A CA 1
ATOM 1261 C C . HIS A 1 166 ? -8.410 12.271 10.507 1.00 94.12 166 HIS A C 1
ATOM 1263 O O . HIS A 1 166 ? -8.465 13.128 11.390 1.00 94.12 166 HIS A O 1
ATOM 1269 N N . ASP A 1 167 ? -7.304 11.587 10.210 1.00 94.06 167 ASP A N 1
ATOM 1270 C CA . ASP A 1 167 ? -6.012 11.756 10.878 1.00 94.06 167 ASP A CA 1
ATOM 1271 C C . ASP A 1 167 ? -5.527 13.206 10.801 1.00 94.06 167 ASP A C 1
ATOM 1273 O O . ASP A 1 167 ? -5.229 13.797 11.837 1.00 94.06 167 ASP A O 1
ATOM 1277 N N . GLN A 1 168 ? -5.597 13.837 9.627 1.00 91.62 168 GLN A N 1
ATOM 1278 C CA . GLN A 1 168 ? -5.212 15.242 9.444 1.00 91.62 168 GLN A CA 1
ATOM 1279 C C . GLN A 1 168 ? -6.097 16.235 10.218 1.00 91.62 168 GLN A C 1
ATOM 1281 O O . GLN A 1 168 ? -5.612 17.259 10.688 1.00 91.62 168 GLN A O 1
ATOM 1286 N N . ARG A 1 169 ? -7.400 15.958 10.368 1.00 91.44 169 ARG A N 1
ATOM 1287 C CA . ARG A 1 169 ? -8.346 16.869 11.049 1.00 91.44 169 ARG A CA 1
ATOM 1288 C C . ARG A 1 169 ? -8.367 16.724 12.566 1.00 91.44 169 ARG A C 1
ATOM 1290 O O . ARG A 1 169 ? -8.853 17.618 13.254 1.00 91.44 169 ARG A O 1
ATOM 1297 N N . ARG A 1 170 ? -7.984 15.557 13.080 1.00 86.88 170 ARG A N 1
ATOM 1298 C CA . ARG A 1 170 ? -8.148 15.189 14.495 1.00 86.88 170 ARG A CA 1
ATOM 1299 C C . ARG A 1 170 ? -6.832 14.814 15.169 1.00 86.88 170 ARG A C 1
ATOM 1301 O O . ARG A 1 170 ? -6.886 14.390 16.318 1.00 86.88 170 ARG A O 1
ATOM 1308 N N . GLU A 1 171 ? -5.709 14.940 14.461 1.00 81.81 171 GLU A N 1
ATOM 1309 C CA . GLU A 1 171 ? -4.378 14.512 14.909 1.00 81.81 171 GLU A CA 1
ATOM 1310 C C . GLU A 1 171 ? -4.398 13.063 15.427 1.00 81.81 171 GLU A C 1
ATOM 1312 O O . GLU A 1 171 ? -3.874 12.730 16.489 1.00 81.81 171 GLU A O 1
ATOM 1317 N N . THR A 1 172 ? -5.081 12.184 14.684 1.00 89.88 172 THR A N 1
ATOM 1318 C CA . THR A 1 172 ? -5.126 10.743 14.970 1.00 89.88 172 THR A CA 1
ATOM 1319 C C . THR A 1 172 ? -4.134 9.975 14.098 1.00 89.88 172 THR A C 1
A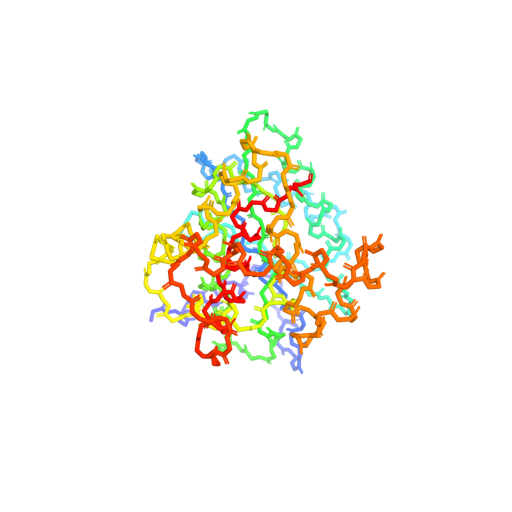TOM 1321 O O . THR A 1 172 ? -3.506 10.535 13.209 1.00 89.88 172 THR A O 1
ATOM 1324 N N . GLU A 1 173 ? -3.979 8.675 14.360 1.00 94.06 173 GLU A N 1
ATOM 1325 C CA . GLU A 1 173 ? -3.084 7.799 13.591 1.00 94.06 173 GLU A CA 1
ATOM 1326 C C . GLU A 1 173 ? -3.796 6.508 13.154 1.00 94.06 173 GLU A C 1
ATOM 1328 O O . GLU A 1 173 ? -3.313 5.387 13.363 1.00 94.06 173 GLU A O 1
ATOM 1333 N N . LEU A 1 174 ? -5.006 6.639 12.619 1.00 96.44 174 LEU A N 1
ATOM 1334 C CA . LEU A 1 174 ? -5.822 5.527 12.152 1.00 96.44 174 LEU A CA 1
ATOM 1335 C C . LEU A 1 174 ? -5.152 4.786 10.992 1.00 96.44 174 LEU A C 1
ATOM 1337 O O . LEU A 1 174 ? -5.115 3.557 11.027 1.00 96.44 174 LEU A O 1
ATOM 1341 N N . VAL A 1 175 ? -4.561 5.488 10.018 1.00 95.75 175 VAL A N 1
ATOM 1342 C CA . VAL A 1 175 ? -3.863 4.848 8.885 1.00 95.75 175 VAL A CA 1
ATOM 1343 C C . VAL A 1 175 ? -2.668 4.030 9.380 1.00 95.75 175 VAL A C 1
ATOM 1345 O O . VAL A 1 175 ? -2.520 2.860 9.021 1.00 95.75 175 VAL A O 1
ATOM 1348 N N . ASN A 1 176 ? -1.850 4.600 10.273 1.00 95.25 176 ASN A N 1
ATOM 1349 C CA . ASN A 1 176 ? -0.705 3.899 10.864 1.00 95.25 176 ASN A CA 1
ATOM 1350 C C . ASN A 1 176 ? -1.145 2.695 11.719 1.00 95.25 176 ASN A C 1
ATOM 1352 O O . ASN A 1 176 ? -0.535 1.622 11.672 1.00 95.25 176 ASN A O 1
ATOM 1356 N N . THR A 1 177 ? -2.244 2.846 12.463 1.00 97.38 177 THR A N 1
ATOM 1357 C CA . THR A 1 177 ? -2.809 1.761 13.273 1.00 97.38 177 THR A CA 1
ATOM 1358 C C . THR A 1 177 ? -3.324 0.625 12.399 1.00 97.38 177 THR A C 1
ATOM 1360 O O . THR A 1 177 ? -3.008 -0.531 12.671 1.00 97.38 177 THR A O 1
ATOM 1363 N N . LEU A 1 178 ? -4.054 0.934 11.323 1.00 96.56 178 LEU A N 1
ATOM 1364 C CA . LEU A 1 178 ? -4.535 -0.062 10.369 1.00 96.56 178 LEU A CA 1
ATOM 1365 C C . LEU A 1 178 ? -3.366 -0.800 9.708 1.00 96.56 178 LEU A C 1
ATOM 1367 O O . LEU A 1 178 ? -3.348 -2.030 9.708 1.00 96.56 178 LEU A O 1
ATOM 1371 N N . ARG A 1 179 ? -2.365 -0.063 9.206 1.00 95.19 179 ARG A N 1
ATOM 1372 C CA . ARG A 1 179 ? -1.163 -0.641 8.589 1.00 95.19 179 ARG A CA 1
ATOM 1373 C C . ARG A 1 179 ? -0.459 -1.598 9.549 1.00 95.19 179 ARG A C 1
ATOM 1375 O O . ARG A 1 179 ? -0.166 -2.735 9.185 1.00 95.19 179 ARG A O 1
ATOM 1382 N N . THR A 1 180 ? -0.230 -1.169 10.788 1.00 96.06 180 THR A N 1
ATOM 1383 C CA . THR A 1 180 ? 0.452 -1.997 11.792 1.00 96.06 180 THR A CA 1
ATOM 1384 C C . THR A 1 180 ? -0.376 -3.218 12.173 1.00 96.06 180 THR A C 1
ATOM 1386 O O . THR A 1 180 ? 0.170 -4.312 12.277 1.00 96.06 180 THR A O 1
ATOM 1389 N N . TRP A 1 181 ? -1.691 -3.068 12.305 1.00 97.31 181 TRP A N 1
ATOM 1390 C CA . TRP A 1 181 ? -2.587 -4.175 12.621 1.00 97.31 181 TRP A CA 1
ATOM 1391 C C . TRP A 1 181 ? -2.616 -5.256 11.543 1.00 97.31 181 TRP A C 1
ATOM 1393 O O . TRP A 1 181 ? -2.532 -6.441 11.869 1.00 97.31 181 TRP A O 1
ATOM 1403 N N . LEU A 1 182 ? -2.650 -4.872 10.266 1.00 93.38 182 LEU A N 1
ATOM 1404 C CA . LEU A 1 182 ? -2.550 -5.823 9.155 1.00 93.38 182 LEU A CA 1
ATOM 1405 C C . LEU A 1 182 ? -1.183 -6.535 9.152 1.00 93.38 182 LEU A C 1
ATOM 1407 O O . LEU A 1 182 ? -1.129 -7.749 8.967 1.00 93.38 182 LEU A O 1
ATOM 1411 N N . LEU A 1 183 ? -0.087 -5.813 9.430 1.00 92.75 183 LEU A N 1
ATOM 1412 C CA . LEU A 1 183 ? 1.267 -6.385 9.523 1.00 92.75 183 LEU A CA 1
ATOM 1413 C C . LEU A 1 183 ? 1.443 -7.339 10.713 1.00 92.75 183 LEU A C 1
ATOM 1415 O O . LEU A 1 183 ? 2.204 -8.299 10.626 1.00 92.75 183 LEU A O 1
ATOM 1419 N N . GLN A 1 184 ? 0.746 -7.097 11.823 1.00 96.38 184 GLN A N 1
ATOM 1420 C CA . GLN A 1 184 ? 0.783 -7.934 13.026 1.00 96.38 184 GLN A CA 1
ATOM 1421 C C . GLN A 1 184 ? -0.266 -9.055 12.994 1.00 96.38 184 GLN A C 1
ATOM 1423 O O . GLN A 1 184 ? -0.809 -9.437 14.031 1.00 96.38 184 GLN A O 1
ATOM 1428 N N . SER A 1 185 ? -0.576 -9.584 11.803 1.00 93.00 185 SER A N 1
ATOM 1429 C CA . SER A 1 185 ? -1.540 -10.681 11.606 1.00 93.00 185 SER A CA 1
ATOM 1430 C C . SER A 1 185 ? -2.897 -10.423 12.269 1.00 93.00 185 SER A C 1
ATOM 1432 O O . SER A 1 185 ? -3.523 -11.332 12.813 1.00 93.00 185 SER A O 1
ATOM 1434 N N . PHE A 1 186 ? -3.353 -9.168 12.243 1.00 93.94 186 PHE A N 1
ATOM 1435 C CA . PHE A 1 186 ? -4.630 -8.736 12.811 1.00 93.94 186 PHE A CA 1
ATOM 1436 C C . PHE A 1 186 ? -4.710 -8.836 14.350 1.00 93.94 186 PHE A C 1
ATOM 1438 O O . PHE A 1 186 ? -5.803 -8.847 14.923 1.00 93.94 186 PHE A O 1
ATOM 1445 N N . SER A 1 187 ? -3.567 -8.876 15.046 1.00 96.56 187 SER A N 1
ATOM 1446 C CA . SER A 1 187 ? -3.498 -8.911 16.511 1.00 96.56 187 SER A CA 1
ATOM 1447 C C . SER A 1 187 ? -3.482 -7.508 17.113 1.00 96.56 187 SER A C 1
ATOM 1449 O O . SER A 1 187 ? -2.521 -6.756 16.946 1.00 96.56 187 SER A O 1
ATOM 1451 N N . ALA A 1 188 ? -4.524 -7.152 17.870 1.00 96.31 188 ALA A N 1
ATOM 1452 C CA . ALA A 1 188 ? -4.580 -5.867 18.571 1.00 96.31 188 ALA A CA 1
ATOM 1453 C C . ALA A 1 188 ? -3.487 -5.734 19.647 1.00 96.31 188 ALA A C 1
ATOM 1455 O O . ALA A 1 188 ? -2.949 -4.645 19.821 1.00 96.31 188 ALA A O 1
ATOM 1456 N N . ALA A 1 189 ? -3.131 -6.832 20.324 1.00 97.50 189 ALA A N 1
ATOM 1457 C CA . ALA A 1 189 ? -2.086 -6.844 21.348 1.00 97.50 189 ALA A CA 1
ATOM 1458 C C . ALA A 1 189 ? -0.702 -6.575 20.738 1.00 97.50 189 ALA A C 1
ATOM 1460 O O . ALA A 1 189 ? -0.048 -5.609 21.110 1.00 97.50 189 ALA A O 1
ATOM 1461 N N . ALA A 1 190 ? -0.320 -7.329 19.702 1.00 97.31 190 ALA A N 1
ATOM 1462 C CA . ALA A 1 190 ? 0.965 -7.124 19.029 1.00 97.31 190 ALA A CA 1
ATOM 1463 C C . ALA A 1 190 ? 1.043 -5.754 18.325 1.00 97.31 190 ALA A C 1
ATOM 1465 O O . ALA A 1 190 ? 2.109 -5.150 18.223 1.00 97.31 190 ALA A O 1
ATOM 1466 N N . THR A 1 191 ? -0.097 -5.229 17.862 1.00 97.88 191 THR A N 1
ATOM 1467 C CA . THR A 1 191 ? -0.188 -3.858 17.335 1.00 97.88 191 THR A CA 1
ATOM 1468 C C . THR A 1 191 ? 0.075 -2.823 18.421 1.00 97.88 191 THR A C 1
ATOM 1470 O O . THR A 1 191 ? 0.799 -1.864 18.175 1.00 97.88 191 THR A O 1
ATOM 1473 N N . ALA A 1 192 ? -0.503 -3.010 19.608 1.00 97.56 192 ALA A N 1
ATOM 1474 C CA . ALA A 1 192 ? -0.293 -2.133 20.753 1.00 97.56 192 ALA A CA 1
ATOM 1475 C C . ALA A 1 192 ? 1.175 -2.109 21.174 1.00 97.56 192 ALA A C 1
ATOM 1477 O O . ALA A 1 192 ? 1.744 -1.025 21.284 1.00 97.56 192 ALA A O 1
ATOM 1478 N N . ASP A 1 193 ? 1.802 -3.281 21.283 1.00 97.38 193 ASP A N 1
ATOM 1479 C CA . ASP A 1 193 ? 3.226 -3.401 21.599 1.00 97.38 193 ASP A CA 1
ATOM 1480 C C . ASP A 1 193 ? 4.087 -2.674 20.559 1.00 97.38 193 ASP A C 1
ATOM 1482 O O . ASP A 1 193 ? 4.969 -1.888 20.904 1.00 97.38 193 ASP A O 1
ATOM 1486 N N . ARG A 1 194 ? 3.797 -2.871 19.264 1.00 97.50 194 ARG A N 1
ATOM 1487 C CA . ARG A 1 194 ? 4.567 -2.253 18.176 1.00 97.50 194 ARG A CA 1
ATOM 1488 C C . ARG A 1 194 ? 4.376 -0.740 18.067 1.00 97.50 194 ARG A C 1
ATOM 1490 O O . ARG A 1 194 ? 5.305 -0.051 17.658 1.00 97.50 194 ARG A O 1
ATOM 1497 N N . LEU A 1 195 ? 3.194 -0.231 18.406 1.00 96.75 195 LEU A N 1
ATOM 1498 C CA . LEU A 1 195 ? 2.897 1.205 18.425 1.00 96.75 195 LEU A CA 1
ATOM 1499 C C . LEU A 1 195 ? 3.213 1.863 19.775 1.00 96.75 195 LEU A C 1
ATOM 1501 O O . LEU A 1 195 ? 3.059 3.075 19.891 1.00 96.75 195 LEU A O 1
ATOM 1505 N N . MET A 1 196 ? 3.644 1.091 20.779 1.00 96.88 196 MET A N 1
ATOM 1506 C CA . MET A 1 196 ? 3.868 1.550 22.155 1.00 96.88 196 MET A CA 1
ATOM 1507 C C . MET A 1 196 ? 2.640 2.257 22.755 1.00 96.88 196 MET A C 1
ATOM 1509 O O . MET A 1 196 ? 2.745 3.285 23.423 1.00 96.88 196 MET A O 1
ATOM 1513 N N . VAL A 1 197 ? 1.451 1.698 22.515 1.00 97.06 197 VAL A N 1
ATOM 1514 C CA . VAL A 1 197 ? 0.177 2.176 23.072 1.00 97.06 197 VAL A CA 1
ATOM 1515 C C . VAL A 1 197 ? -0.540 1.050 23.804 1.00 97.06 197 VAL A C 1
ATOM 1517 O O . VAL A 1 197 ? -0.246 -0.124 23.620 1.00 97.06 197 VAL A O 1
ATOM 1520 N N . HIS A 1 198 ? -1.540 1.386 24.613 1.00 97.25 198 HIS A N 1
ATOM 1521 C CA . HIS A 1 198 ? -2.363 0.373 25.266 1.00 97.25 198 HIS A CA 1
ATOM 1522 C C . HIS A 1 198 ? -3.266 -0.369 24.256 1.00 97.25 198 HIS A C 1
ATOM 1524 O O . HIS A 1 198 ? -3.811 0.242 23.333 1.00 97.25 198 HIS A O 1
ATOM 1530 N N . VAL A 1 199 ? -3.516 -1.668 24.468 1.00 97.44 199 VAL A N 1
ATOM 1531 C CA . VAL A 1 199 ? -4.385 -2.500 23.601 1.00 97.44 199 VAL A CA 1
ATOM 1532 C C . VAL A 1 199 ? -5.794 -1.920 23.421 1.00 97.44 199 VAL A C 1
ATOM 1534 O O . VAL A 1 199 ? -6.343 -1.940 22.320 1.00 97.44 199 VAL A O 1
ATOM 1537 N N . ASN A 1 200 ? -6.347 -1.299 24.467 1.00 97.25 200 ASN A N 1
ATOM 1538 C CA . ASN A 1 200 ? -7.640 -0.603 24.396 1.00 97.25 200 ASN A CA 1
ATOM 1539 C C . ASN A 1 200 ? -7.628 0.553 23.383 1.00 97.25 200 ASN A C 1
ATOM 1541 O O . ASN A 1 200 ? -8.617 0.759 22.682 1.00 97.25 200 ASN A O 1
ATOM 1545 N N . THR A 1 201 ? -6.513 1.279 23.263 1.00 97.19 201 THR A N 1
ATOM 1546 C CA . THR A 1 201 ? -6.363 2.363 22.283 1.00 97.19 201 THR A CA 1
ATOM 1547 C C . THR A 1 201 ? -6.408 1.812 20.863 1.00 97.19 201 THR A C 1
ATOM 1549 O O . THR A 1 201 ? -7.087 2.380 20.009 1.00 97.19 201 THR A O 1
ATOM 1552 N N . VAL A 1 202 ? -5.756 0.672 20.609 1.00 97.50 202 VAL A N 1
ATOM 1553 C CA . VAL A 1 202 ? -5.843 -0.017 19.311 1.00 97.50 202 VAL A CA 1
ATOM 1554 C C . VAL A 1 202 ? -7.280 -0.450 19.031 1.00 97.50 202 VAL A C 1
ATOM 1556 O O . VAL A 1 202 ? -7.803 -0.151 17.961 1.00 97.50 202 VAL A O 1
ATOM 1559 N N . GLY A 1 203 ? -7.955 -1.079 19.998 1.00 97.19 203 GLY A N 1
ATOM 1560 C CA . GLY A 1 203 ? -9.356 -1.492 19.858 1.00 97.19 203 GLY A CA 1
ATOM 1561 C C . GLY A 1 203 ? -10.300 -0.326 19.540 1.00 97.19 203 GLY A C 1
ATOM 1562 O O . GLY A 1 203 ? -11.149 -0.432 18.650 1.00 97.19 203 GLY A O 1
ATOM 1563 N N . TYR A 1 204 ? -10.107 0.818 20.202 1.00 97.31 204 TYR A N 1
ATOM 1564 C CA . TYR A 1 204 ? -10.839 2.049 19.909 1.00 97.31 204 TYR A CA 1
ATOM 1565 C C . TYR A 1 204 ? -10.565 2.553 18.486 1.00 97.31 204 TYR A C 1
ATOM 1567 O O . TYR A 1 204 ? -11.506 2.808 17.731 1.00 97.31 204 TYR A O 1
ATOM 1575 N N . ARG A 1 205 ? -9.290 2.648 18.084 1.00 97.62 205 ARG A N 1
ATOM 1576 C CA . ARG A 1 205 ? -8.899 3.100 16.740 1.00 97.62 205 ARG A CA 1
ATOM 1577 C C . ARG A 1 205 ? -9.455 2.175 15.647 1.00 97.62 205 ARG A C 1
ATOM 1579 O O . ARG A 1 205 ? -10.009 2.672 14.673 1.00 97.62 205 ARG A O 1
ATOM 1586 N N . LEU A 1 206 ? -9.412 0.852 15.828 1.00 97.69 206 LEU A N 1
ATOM 1587 C CA . LEU A 1 206 ? -10.002 -0.121 14.894 1.00 97.69 206 LEU A CA 1
ATOM 1588 C C . LEU A 1 206 ? -11.528 0.011 14.800 1.00 97.69 206 LEU A C 1
ATOM 1590 O O . LEU A 1 206 ? -12.083 0.007 13.702 1.00 97.69 206 LEU A O 1
ATOM 1594 N N . SER A 1 207 ? -12.212 0.204 15.930 1.00 97.19 207 SER A N 1
ATOM 1595 C CA . SER A 1 207 ? -13.660 0.460 15.943 1.00 97.19 207 SER A CA 1
ATOM 1596 C C . SER A 1 207 ? -14.006 1.757 15.207 1.00 97.19 207 SER A C 1
ATOM 1598 O O . SER A 1 207 ? -14.987 1.821 14.465 1.00 97.19 207 SER A O 1
ATOM 1600 N N . LYS A 1 208 ? -13.169 2.788 15.359 1.00 97.25 208 LYS A N 1
ATOM 1601 C CA . LYS A 1 208 ? -13.317 4.057 14.646 1.00 97.25 208 LYS A CA 1
ATOM 1602 C C . LYS A 1 208 ? -13.100 3.899 13.140 1.00 97.25 208 LYS A C 1
ATOM 1604 O O . LYS A 1 208 ? -13.888 4.443 12.373 1.00 97.25 208 LYS A O 1
ATOM 1609 N N . ILE A 1 209 ? -12.096 3.124 12.722 1.00 97.44 209 ILE A N 1
ATOM 1610 C CA . ILE A 1 209 ? -11.856 2.778 11.312 1.00 97.44 209 ILE A CA 1
ATOM 1611 C C . ILE A 1 209 ? -13.093 2.097 10.713 1.00 97.44 209 ILE A C 1
ATOM 1613 O O . ILE A 1 209 ? -13.569 2.526 9.665 1.00 97.44 209 ILE A O 1
ATOM 1617 N N . GLN A 1 210 ? -13.675 1.105 11.401 1.00 96.94 210 GLN A N 1
ATOM 1618 C CA . GLN A 1 210 ? -14.916 0.453 10.954 1.00 96.94 210 GLN A CA 1
ATOM 1619 C C . GLN A 1 210 ? -16.060 1.448 10.758 1.00 96.94 210 GLN A C 1
ATOM 1621 O O . GLN A 1 210 ? -16.766 1.383 9.754 1.00 96.94 210 GLN A O 1
ATOM 1626 N N . ALA A 1 211 ? -16.235 2.372 11.705 1.00 96.75 211 ALA A N 1
ATOM 1627 C CA . ALA A 1 211 ? -17.291 3.375 11.647 1.00 96.75 211 ALA A CA 1
ATOM 1628 C C . ALA A 1 211 ? -17.100 4.366 10.487 1.00 96.75 211 ALA A C 1
ATOM 1630 O O . ALA A 1 211 ? -18.076 4.733 9.843 1.00 96.75 211 ALA A O 1
ATOM 1631 N N . ILE A 1 212 ? -15.860 4.784 10.207 1.00 96.25 212 ILE A N 1
ATOM 1632 C CA . ILE A 1 212 ? -15.553 5.700 9.097 1.00 96.25 212 ILE A CA 1
ATOM 1633 C C . ILE A 1 212 ? -15.767 5.010 7.748 1.00 96.25 212 ILE A C 1
ATOM 1635 O O . ILE A 1 212 ? -16.347 5.601 6.843 1.00 96.25 212 ILE A O 1
ATOM 1639 N N . LEU A 1 213 ? -15.312 3.763 7.613 1.00 94.94 213 LEU A N 1
ATOM 1640 C CA . LEU A 1 213 ? -15.381 3.034 6.346 1.00 94.94 213 LEU A CA 1
ATOM 1641 C C . LEU A 1 213 ? -16.741 2.373 6.097 1.00 94.94 213 LEU A C 1
ATOM 1643 O O . LEU A 1 213 ? -17.034 1.988 4.967 1.00 94.94 213 LEU A O 1
ATOM 1647 N N . GLY A 1 214 ? -17.558 2.183 7.137 1.00 95.12 214 GLY A N 1
ATOM 1648 C CA . GLY A 1 214 ? -18.790 1.396 7.048 1.00 95.12 214 GLY A CA 1
ATOM 1649 C C . GLY A 1 214 ? -18.518 -0.066 6.674 1.00 95.12 214 GLY A C 1
ATOM 1650 O O . GLY A 1 214 ? -19.265 -0.672 5.904 1.00 95.12 214 GLY A O 1
ATOM 1651 N N . ARG A 1 215 ? -17.402 -0.626 7.157 1.00 93.81 215 ARG A N 1
ATOM 1652 C CA . ARG A 1 215 ? -16.902 -1.966 6.805 1.00 93.81 215 ARG A CA 1
ATOM 1653 C C . ARG A 1 215 ? -16.584 -2.759 8.073 1.00 93.81 215 ARG A C 1
ATOM 1655 O O . ARG A 1 215 ? -16.112 -2.194 9.053 1.00 93.81 215 ARG A O 1
ATOM 1662 N N . ASP A 1 216 ? -16.819 -4.070 8.044 1.00 93.56 216 ASP A N 1
ATOM 1663 C CA . ASP A 1 216 ? -16.497 -4.980 9.154 1.00 93.56 216 ASP A CA 1
ATOM 1664 C C . ASP A 1 216 ? -15.090 -5.565 8.966 1.00 93.56 216 ASP A C 1
ATOM 1666 O O . ASP A 1 216 ? -14.877 -6.378 8.063 1.00 93.56 216 ASP A O 1
ATOM 1670 N N . LEU A 1 217 ? -14.138 -5.178 9.824 1.00 94.31 217 LEU A N 1
ATOM 1671 C CA . LEU A 1 217 ? -12.736 -5.613 9.735 1.00 94.31 217 LEU A CA 1
ATOM 1672 C C . LEU A 1 217 ? -12.541 -7.095 10.084 1.00 94.31 217 LEU A C 1
ATOM 1674 O O . LEU A 1 217 ? -11.449 -7.628 9.894 1.00 94.31 217 LEU A O 1
ATOM 1678 N N . ARG A 1 218 ? -13.570 -7.793 10.580 1.00 90.25 218 ARG A N 1
ATOM 1679 C CA . ARG A 1 218 ? -13.502 -9.239 10.846 1.00 90.25 218 ARG A CA 1
ATOM 1680 C C . ARG A 1 218 ? -13.638 -10.069 9.570 1.00 90.25 218 ARG A C 1
ATOM 1682 O O . ARG A 1 218 ? -13.195 -11.217 9.543 1.00 90.25 218 ARG A O 1
ATOM 1689 N N . LYS A 1 219 ? -14.229 -9.508 8.508 1.00 89.62 219 LYS A N 1
ATOM 1690 C CA . LYS A 1 219 ? -14.391 -10.196 7.220 1.00 89.62 219 LYS A CA 1
ATOM 1691 C C . LYS A 1 219 ? -13.040 -10.318 6.512 1.00 89.62 219 LYS A C 1
ATOM 1693 O O . LYS A 1 219 ? -12.304 -9.341 6.400 1.00 89.62 219 LYS A O 1
ATOM 1698 N N . SER A 1 220 ? -12.713 -11.516 6.026 1.00 89.12 220 SER A N 1
ATOM 1699 C CA . SER A 1 220 ? -11.479 -11.787 5.269 1.00 89.12 220 SER A CA 1
ATOM 1700 C C . SER A 1 220 ? -11.328 -10.863 4.067 1.00 89.12 220 SER A C 1
ATOM 1702 O O . SER A 1 220 ? -10.267 -10.277 3.884 1.00 89.12 220 SER A O 1
ATOM 1704 N N . ASP A 1 221 ? -12.408 -10.686 3.313 1.00 86.69 221 ASP A N 1
ATOM 1705 C CA . ASP A 1 221 ? -12.383 -9.963 2.042 1.00 86.69 221 ASP A CA 1
ATOM 1706 C C . ASP A 1 221 ? -12.126 -8.473 2.276 1.00 86.69 221 ASP A C 1
ATOM 1708 O O . ASP A 1 221 ? -11.292 -7.876 1.608 1.00 86.69 221 ASP A O 1
ATOM 1712 N N . VAL A 1 222 ? -12.726 -7.905 3.330 1.00 90.94 222 VAL A N 1
ATOM 1713 C CA . VAL A 1 222 ? -12.470 -6.521 3.761 1.00 90.94 222 VAL A CA 1
ATOM 1714 C C . VAL A 1 222 ? -11.007 -6.335 4.171 1.00 90.94 222 VAL A C 1
ATOM 1716 O O . VAL A 1 222 ? -10.392 -5.333 3.817 1.00 90.94 222 VAL A O 1
ATOM 1719 N N . ARG A 1 223 ? -10.421 -7.290 4.906 1.00 93.00 223 ARG A N 1
ATOM 1720 C CA . ARG A 1 223 ? -9.001 -7.213 5.294 1.00 93.00 223 ARG A CA 1
ATOM 1721 C C . ARG A 1 223 ? -8.079 -7.268 4.079 1.00 93.00 223 ARG A C 1
ATOM 1723 O O . ARG A 1 223 ? -7.122 -6.501 4.026 1.00 93.00 223 ARG A O 1
ATOM 1730 N N . LEU A 1 224 ? -8.385 -8.131 3.111 1.00 89.00 224 LEU A N 1
ATOM 1731 C CA . LEU A 1 224 ? -7.638 -8.222 1.859 1.00 89.00 224 LEU A CA 1
ATOM 1732 C C . LEU A 1 224 ? -7.751 -6.927 1.046 1.00 89.00 224 LEU A C 1
ATOM 1734 O O . LEU A 1 224 ? -6.731 -6.389 0.623 1.00 89.00 224 LEU A O 1
ATOM 1738 N N . GLU A 1 225 ? -8.966 -6.403 0.870 1.00 90.44 225 GLU A N 1
ATOM 1739 C CA . GLU A 1 225 ? -9.211 -5.132 0.181 1.00 90.44 225 GLU A CA 1
ATOM 1740 C C . GLU A 1 225 ? -8.411 -3.990 0.812 1.00 90.44 225 GLU A C 1
ATOM 1742 O O . GLU A 1 225 ? -7.727 -3.259 0.101 1.00 90.44 225 GLU A O 1
ATOM 1747 N N . LEU A 1 226 ? -8.432 -3.868 2.143 1.00 92.81 226 LEU A N 1
ATOM 1748 C CA . LEU A 1 226 ? -7.692 -2.827 2.860 1.00 92.81 226 LEU A CA 1
ATOM 1749 C C . LEU A 1 226 ? -6.178 -3.000 2.759 1.00 92.81 226 LEU A C 1
ATOM 1751 O O . LEU A 1 226 ? -5.459 -2.012 2.624 1.00 92.81 226 LEU A O 1
ATOM 1755 N N . GLN A 1 227 ? -5.684 -4.237 2.794 1.00 90.81 227 GLN A N 1
ATOM 1756 C CA . GLN A 1 227 ? -4.263 -4.510 2.612 1.00 90.81 227 GLN A CA 1
ATOM 1757 C C . GLN A 1 227 ? -3.794 -4.122 1.204 1.00 90.81 227 GLN A C 1
ATOM 1759 O O . GLN A 1 227 ? -2.766 -3.463 1.056 1.00 90.81 227 GLN A O 1
ATOM 1764 N N . LEU A 1 228 ? -4.573 -4.462 0.174 1.00 89.38 228 LEU A N 1
ATOM 1765 C CA . LEU A 1 228 ? -4.290 -4.059 -1.204 1.00 89.38 228 LEU A CA 1
ATOM 1766 C C . LEU A 1 228 ? -4.384 -2.541 -1.382 1.00 89.38 228 LEU A C 1
ATOM 1768 O O . LEU A 1 228 ? -3.500 -1.941 -1.993 1.00 89.38 228 LEU A O 1
ATOM 1772 N N . ALA A 1 229 ? -5.420 -1.918 -0.818 1.00 90.94 229 ALA A N 1
ATOM 1773 C CA . ALA A 1 229 ? -5.611 -0.476 -0.864 1.00 90.94 229 ALA A CA 1
ATOM 1774 C C . ALA A 1 229 ? -4.434 0.261 -0.224 1.00 90.94 229 ALA A C 1
ATOM 1776 O O . ALA A 1 229 ? -3.934 1.205 -0.823 1.00 90.94 229 ALA A O 1
ATOM 1777 N N . LEU A 1 230 ? -3.933 -0.203 0.927 1.00 91.50 230 LEU A N 1
ATOM 1778 C CA . LEU A 1 230 ? -2.752 0.379 1.567 1.00 91.50 230 LEU A CA 1
ATOM 1779 C C . LEU A 1 230 ? -1.484 0.202 0.736 1.00 91.50 230 LEU A C 1
ATOM 1781 O O . LEU A 1 230 ? -0.721 1.150 0.621 1.00 91.50 230 LEU A O 1
ATOM 1785 N N . HIS A 1 231 ? -1.260 -0.954 0.106 1.00 87.75 231 HIS A N 1
ATOM 1786 C CA . HIS A 1 231 ? -0.099 -1.115 -0.775 1.00 87.75 231 HIS A CA 1
ATOM 1787 C C . HIS A 1 231 ? -0.140 -0.150 -1.965 1.00 87.75 231 HIS A C 1
ATOM 1789 O O . HIS A 1 231 ? 0.875 0.442 -2.324 1.00 87.75 231 HIS A O 1
ATOM 1795 N N . VAL A 1 232 ? -1.309 0.013 -2.593 1.00 87.31 232 VAL A N 1
ATOM 1796 C CA . VAL A 1 232 ? -1.476 0.968 -3.696 1.00 87.31 232 VAL A CA 1
ATOM 1797 C C . VAL A 1 232 ? -1.354 2.402 -3.181 1.00 87.31 232 VAL A C 1
ATOM 1799 O O . VAL A 1 232 ? -0.671 3.211 -3.801 1.00 87.31 232 VAL A O 1
ATOM 1802 N N . TRP A 1 233 ? -1.945 2.709 -2.028 1.00 89.56 233 TRP A N 1
ATOM 1803 C CA . TRP A 1 233 ? -1.829 4.007 -1.369 1.00 89.56 233 TRP A CA 1
ATOM 1804 C C . TRP A 1 233 ? -0.377 4.367 -1.065 1.00 89.56 233 TRP A C 1
ATOM 1806 O O . TRP A 1 233 ? 0.032 5.496 -1.321 1.00 89.56 233 TRP A O 1
ATOM 1816 N N . ASP A 1 234 ? 0.415 3.404 -0.596 1.00 86.94 234 ASP A N 1
ATOM 1817 C CA . ASP A 1 234 ? 1.843 3.571 -0.363 1.00 86.94 234 ASP A CA 1
ATOM 1818 C C . ASP A 1 234 ? 2.559 3.862 -1.685 1.00 86.94 234 ASP A C 1
ATOM 1820 O O . ASP A 1 234 ? 3.340 4.801 -1.746 1.00 86.94 234 ASP A O 1
ATOM 1824 N N . ILE A 1 235 ? 2.244 3.176 -2.789 1.00 83.75 235 ILE A N 1
ATOM 1825 C CA . ILE A 1 235 ? 2.805 3.517 -4.113 1.00 83.75 235 ILE A CA 1
ATOM 1826 C C . ILE A 1 235 ? 2.453 4.958 -4.515 1.00 83.75 235 ILE A C 1
ATOM 1828 O O . ILE A 1 235 ? 3.313 5.686 -5.013 1.00 83.75 235 ILE A O 1
ATOM 1832 N N . LEU A 1 236 ? 1.214 5.393 -4.284 1.00 84.12 236 LEU A N 1
ATOM 1833 C CA . LEU A 1 236 ? 0.773 6.754 -4.597 1.00 84.12 236 LEU A CA 1
ATOM 1834 C C . LEU A 1 236 ? 1.488 7.795 -3.717 1.00 84.12 236 LEU A C 1
ATOM 1836 O O . LEU A 1 236 ? 1.926 8.818 -4.237 1.00 84.12 236 LEU A O 1
ATOM 1840 N N . HIS A 1 237 ? 1.706 7.510 -2.428 1.00 82.25 237 HIS A N 1
ATOM 1841 C CA . HIS A 1 237 ? 2.111 8.502 -1.417 1.00 82.25 237 HIS A CA 1
ATOM 1842 C C . HIS A 1 237 ? 3.483 8.279 -0.763 1.00 82.25 237 HIS A C 1
ATOM 1844 O O . HIS A 1 237 ? 3.843 9.052 0.125 1.00 82.25 237 HIS A O 1
ATOM 1850 N N . THR A 1 238 ? 4.273 7.279 -1.178 1.00 72.19 238 THR A N 1
ATOM 1851 C CA . THR A 1 238 ? 5.628 7.025 -0.641 1.00 72.19 238 THR A CA 1
ATOM 1852 C C . THR A 1 238 ? 6.395 8.343 -0.638 1.00 72.19 238 THR A C 1
ATOM 1854 O O . THR A 1 238 ? 6.524 8.978 -1.682 1.00 72.19 238 THR A O 1
ATOM 1857 N N . ARG A 1 239 ? 6.856 8.825 0.515 1.00 45.47 239 ARG A N 1
ATOM 1858 C CA . ARG A 1 239 ? 7.685 10.036 0.549 1.00 45.47 239 ARG A CA 1
ATOM 1859 C C . ARG A 1 239 ? 9.106 9.640 0.132 1.00 45.47 239 ARG A C 1
ATOM 1861 O O . ARG A 1 239 ? 9.618 8.650 0.649 1.00 45.47 239 ARG A O 1
ATOM 1868 N N . CYS A 1 240 ? 9.660 10.342 -0.861 1.00 34.31 240 CYS A N 1
ATOM 1869 C CA . CYS A 1 240 ? 11.054 10.186 -1.293 1.00 34.31 240 CYS A CA 1
ATOM 1870 C C . CYS A 1 240 ? 12.028 10.588 -0.185 1.00 34.31 240 CYS A C 1
ATOM 1872 O O . CYS A 1 240 ? 11.696 11.545 0.553 1.00 34.31 240 CYS A O 1
#

Secondary structure (DSSP, 8-state):
--HHHHHHHHTTS-SSSS-SS---EE--EEEESS-TTTHHHHHHHHHHTSSS-EEEEEETTEEEEEEE-SS-SHHHHHHHHHHHHTTSTT--EEEEEPSSP--STTHHHHHHHHHHHHHHHHHHTT--EEEEGGG-HHHHHHHHH-S-HHHHHHHHHHHHHHHHHHHHHHT--HHHHHHHHHHTTT-HHHHHHHHTS-HHHHHHHHHHHHHHHT--TTSHHHHHHHHHHHHHHHHHH---

Sequence (240 aa):
MFSGQIDQICALGNGRQLISTTCRSVVPAARASMSSLIWSSGIREAVSCSTHEALVGVYANTMIMLISCAHDPQPIVQRVLKRLESRKEGSRVAVALTPPRIDRIEDYAANYQTGVRTTQLRLMADGGGLIDLRTLPLTSLLLVNSTVPDQLRRFAEQLVEPLESHDQRRETELVNTLRTWLLQSFSAAATADRLMVHVNTVGYRLSKIQAILGRDLRKSDVRLELQLALHVWDILHTRC

pLDDT: mean 72.31, std 20.98, range [22.7, 97.88]

Foldseek 3Di:
DVPVVVVVLCVVPDHPDPDDFFQQWWWWWKAKPDDDPVVPVQLCVLVVVDPWDKRWDADPRIITITTRDPDDCVVSVQSSLVSVCVPDPPIAIAIEGFDDRPRDPVCVVLSVQLNVLLRVLQVVLVHHDYHYCVVVVVLSVCSSPDPDSVVLVVLLCLLCVLVVVCCVVPVDDLVVLLQLCLVVVNDLCSSCVVVVHDSVVSVVSVVVSCVSNVDDCVDPVVSVSNVSSSSSVCSSDVDD

Organism: NCBI:txid59750

Radius of gyration: 20.58 Å; chains: 1; bounding box: 49×41×60 Å